Protein AF-A0A6B3HV12-F1 (afdb_monomer_lite)

Sequence (300 aa):
GLGLALEAGATGHEPGSPLGKPGPHSEGQARVMQGIIATLDKDAGGDTVPEALKAPLGRALNDYTADTHAILGGYAPNSPVGQDDISGSGDNSSITNSKESLLRVMRGVSDGVAGENEKGEPIRVFDTLYESQRGYAAEYLETGRQVPQSALTENVTSWDVKARHVGEALGGMNAIGTDMILDVRDAEVGTINDQARYAYHGVGSLANTIPVFGDVAQRTVDAATYEWSKDVITEKENVARADVSRETAGGIAGTNNLIDGWADTRDAKGSDAAENAKGEAKQSYITGREEAYSALRTRK

Foldseek 3Di:
DVLQVLLCQQQVDRQLFFAAAQFDAAQRNQQSLLVVLCVCCVVHNLLADDQVNLQSNLLSVLSNLVQLLCQQLQNAVPPQCFDPGWDDHGRRIHHTHHNLSSLNNQLNSFQHFNAADPVRQTDTSLLQSLVLLLLVLLVQLVPFDQDDPVCLQDARVSLQSSLLSSLSNLLSSLLSLLLVLVVVVVVDPDDDDSLSNQFNDDCPRPSRRHYDHDPLSVQLVVQLDATSSVLSVVLNVCVVVVVVVSNQVRSLSSSLSSLQSSCVVNVSRPGPNSVSSSVSSSVSSNVSNVVNCVSSVPDD

pLDDT: mean 86.16, std 15.11, range [34.38, 98.62]

Secondary structure (DSSP, 8-state):
-HHHHHHHHHHSSPTTPPP-SS--B-HHHHHHHHHHHHHHTGGGGGG---HHHHHHHHHHHHHTHHHHHHHHTT-STTTTT--SS-EEETTEEE----HHHHHHHHHHHHTSEEEE-TTSPEEEHHHHHHHHHHHHHHHHHHTSPP--GGGTTS--HHHHHHHHHHHHHHHHHHHHHHHHHHHHHHH-SS-S-HHHHTS---GGG-TTTS----HHHHHHHHHS---HHHHHHHHHHHHHHT-GGGSSHHHHHHHHHHHHHHHHTTT-TTSHHHHHHHHHHHHHHHHHHHHHHHHHTT--

Structure (mmCIF, N/CA/C/O backbone):
data_AF-A0A6B3HV12-F1
#
_entry.id   AF-A0A6B3HV12-F1
#
loop_
_atom_site.group_PDB
_atom_site.id
_atom_site.type_symbol
_atom_site.label_atom_id
_atom_site.label_alt_id
_atom_site.label_comp_id
_atom_site.label_asym_id
_atom_site.label_entity_id
_atom_site.label_seq_id
_atom_site.pdbx_PDB_ins_code
_atom_site.Cartn_x
_atom_site.Cartn_y
_atom_site.Cartn_z
_atom_site.occupancy
_atom_site.B_iso_or_equiv
_atom_site.auth_seq_id
_atom_site.auth_comp_id
_atom_site.auth_asym_id
_atom_site.auth_atom_id
_atom_site.pdbx_PDB_model_num
ATOM 1 N N . GLY A 1 1 ? -10.111 11.030 20.889 1.00 90.81 1 GLY A N 1
ATOM 2 C CA . GLY A 1 1 ? -10.669 9.697 21.212 1.00 90.81 1 GLY A CA 1
ATOM 3 C C . GLY A 1 1 ? -9.600 8.634 21.031 1.00 90.81 1 GLY A C 1
ATOM 4 O O . GLY A 1 1 ? -8.512 8.990 20.599 1.00 90.81 1 GLY A O 1
ATOM 5 N N . LEU A 1 2 ? -9.890 7.363 21.343 1.00 96.00 2 LEU A N 1
ATOM 6 C CA . LEU A 1 2 ? -8.900 6.273 21.276 1.00 96.00 2 LEU A CA 1
ATOM 7 C C . LEU A 1 2 ? -8.234 6.154 19.894 1.00 96.00 2 LEU A C 1
ATOM 9 O O . LEU A 1 2 ? -7.014 6.122 19.836 1.00 96.00 2 LEU A O 1
ATOM 13 N N . GLY A 1 3 ? -9.001 6.181 18.797 1.00 96.62 3 GLY A N 1
ATOM 14 C CA . GLY A 1 3 ? -8.443 6.077 17.439 1.00 96.62 3 GLY A CA 1
ATOM 15 C C . GLY A 1 3 ? -7.387 7.141 17.124 1.00 96.62 3 GLY A C 1
ATOM 16 O O . GLY A 1 3 ? -6.312 6.806 16.652 1.00 96.62 3 GLY A O 1
ATOM 17 N N . LEU A 1 4 ? -7.642 8.403 17.485 1.00 96.88 4 LEU A N 1
ATOM 18 C CA . LEU A 1 4 ? -6.675 9.496 17.302 1.00 96.88 4 LEU A CA 1
ATOM 19 C C . LEU A 1 4 ? -5.419 9.315 18.170 1.00 96.88 4 LEU A C 1
ATOM 21 O O . LEU A 1 4 ? -4.324 9.662 17.752 1.00 96.88 4 LEU A O 1
ATOM 25 N N . ALA A 1 5 ? -5.559 8.765 19.381 1.00 98.00 5 ALA A N 1
ATOM 26 C CA . ALA A 1 5 ? -4.404 8.473 20.230 1.00 98.00 5 ALA A CA 1
ATOM 27 C C . ALA A 1 5 ? -3.544 7.337 19.651 1.00 98.00 5 ALA A C 1
ATOM 29 O O . ALA A 1 5 ? -2.322 7.389 19.753 1.00 98.00 5 ALA A O 1
ATOM 30 N N . LEU A 1 6 ? -4.177 6.338 19.025 1.00 98.19 6 LEU A N 1
ATOM 31 C CA . LEU A 1 6 ? -3.483 5.261 18.318 1.00 98.19 6 LEU A CA 1
ATOM 32 C C . LEU A 1 6 ? -2.777 5.777 17.058 1.00 98.19 6 LEU A C 1
ATOM 34 O O . LEU A 1 6 ? -1.616 5.441 16.862 1.00 98.19 6 LEU A O 1
ATOM 38 N N . GLU A 1 7 ? -3.425 6.635 16.261 1.00 97.44 7 GLU A N 1
ATOM 39 C CA . GLU A 1 7 ? -2.801 7.310 15.110 1.00 97.44 7 GLU A CA 1
ATOM 40 C C . GLU A 1 7 ? -1.560 8.099 15.549 1.00 97.44 7 GLU A C 1
ATOM 42 O O . GLU A 1 7 ? -0.472 7.868 15.024 1.00 97.44 7 GLU A O 1
ATOM 47 N N . ALA A 1 8 ? -1.686 8.955 16.569 1.00 97.25 8 ALA A N 1
ATOM 48 C CA . ALA A 1 8 ? -0.558 9.722 17.099 1.00 97.25 8 ALA A CA 1
ATOM 49 C C . ALA A 1 8 ? 0.567 8.824 17.630 1.00 97.25 8 ALA A C 1
ATOM 51 O O . ALA A 1 8 ? 1.739 9.091 17.391 1.00 97.25 8 ALA A O 1
ATOM 52 N N . GLY A 1 9 ? 0.228 7.753 18.353 1.00 97.44 9 GLY A N 1
ATOM 53 C CA . GLY A 1 9 ? 1.218 6.828 18.902 1.00 97.44 9 GLY A CA 1
ATOM 54 C C . GLY A 1 9 ? 1.962 6.034 17.826 1.00 97.44 9 GLY A C 1
ATOM 55 O O . GLY A 1 9 ? 3.167 5.834 17.946 1.00 97.44 9 GLY A O 1
ATOM 56 N N . ALA A 1 10 ? 1.257 5.601 16.778 1.00 97.50 10 ALA A N 1
ATOM 57 C CA . ALA A 1 10 ? 1.821 4.807 15.690 1.00 97.50 10 ALA A CA 1
ATOM 58 C C . ALA A 1 10 ? 2.657 5.647 14.716 1.00 97.50 10 ALA A C 1
ATOM 60 O O . ALA A 1 10 ? 3.638 5.145 14.182 1.00 97.50 10 ALA A O 1
ATOM 61 N N . THR A 1 11 ? 2.286 6.909 14.489 1.00 95.69 11 THR A N 1
ATOM 62 C CA . THR A 1 11 ? 2.913 7.778 13.472 1.00 95.69 11 THR A CA 1
ATOM 63 C C . THR A 1 11 ? 3.830 8.845 14.065 1.00 95.69 11 THR A C 1
ATOM 65 O O . THR A 1 11 ? 4.700 9.369 13.387 1.00 95.69 11 THR A O 1
ATOM 68 N N . GLY A 1 12 ? 3.674 9.188 15.348 1.00 93.88 12 GLY A N 1
ATOM 69 C CA . GLY A 1 12 ? 4.322 10.341 15.990 1.00 93.88 12 GLY A CA 1
ATOM 70 C C . GLY A 1 12 ? 3.872 11.707 15.464 1.00 93.88 12 GLY A C 1
ATOM 71 O O . GLY A 1 12 ? 4.478 12.716 15.821 1.00 93.88 12 GLY A O 1
ATOM 72 N N . HIS A 1 13 ? 2.826 11.754 14.637 1.00 92.12 13 HIS A N 1
ATOM 73 C CA . HIS A 1 13 ? 2.271 12.980 14.075 1.00 92.12 13 HIS A CA 1
ATOM 74 C C . HIS A 1 13 ? 1.016 13.436 14.833 1.00 92.12 13 HIS A C 1
ATOM 76 O O . HIS A 1 13 ? 0.378 12.666 15.558 1.00 92.12 13 HIS A O 1
ATOM 82 N N . GLU A 1 14 ? 0.650 14.711 14.675 1.00 94.06 14 GLU A N 1
ATOM 83 C CA . GLU A 1 14 ? -0.652 15.190 15.140 1.00 94.06 14 GLU A CA 1
ATOM 84 C C . GLU A 1 14 ? -1.761 14.477 14.342 1.00 94.06 14 GLU A C 1
ATOM 86 O O . GLU A 1 14 ? -1.701 14.454 13.111 1.00 94.06 14 GLU A O 1
ATOM 91 N N . PRO A 1 15 ? -2.784 13.889 14.989 1.00 92.50 15 PRO A N 1
ATOM 92 C CA . PRO A 1 15 ? -3.834 13.172 14.271 1.00 92.50 15 PRO A CA 1
ATOM 93 C C . PRO A 1 15 ? -4.516 14.042 13.215 1.00 92.50 15 PRO A C 1
ATOM 95 O O . PRO A 1 15 ? -4.923 15.169 13.497 1.00 92.50 15 PRO A O 1
ATOM 98 N N . GLY A 1 16 ? -4.665 13.513 12.002 1.00 87.00 16 GLY A N 1
ATOM 99 C CA . GLY A 1 16 ? -5.232 14.257 10.877 1.00 87.00 16 GLY A CA 1
ATOM 100 C C . GLY A 1 16 ? -4.266 15.217 10.170 1.00 87.00 16 GLY A C 1
ATOM 101 O O . GLY A 1 16 ? -4.643 15.769 9.135 1.00 87.00 16 GLY A O 1
ATOM 102 N N . SER A 1 17 ? -3.034 15.409 10.660 1.00 89.56 17 SER A N 1
ATOM 103 C CA . SER A 1 17 ? -2.045 16.236 9.959 1.00 89.56 17 SER A CA 1
ATOM 104 C C . SER A 1 17 ? -1.629 15.597 8.629 1.00 89.56 17 SER A C 1
ATOM 106 O O . SER A 1 17 ? -1.640 14.364 8.541 1.00 89.56 17 SER A O 1
ATOM 108 N N . PRO A 1 18 ? -1.236 16.387 7.610 1.00 88.12 18 PRO A N 1
ATOM 109 C CA . PRO A 1 18 ? -0.763 15.854 6.335 1.00 88.12 18 PRO A CA 1
ATOM 110 C C . PRO A 1 18 ? 0.320 14.789 6.517 1.00 88.12 18 PRO A C 1
ATOM 112 O O . PRO A 1 18 ? 1.242 14.980 7.312 1.00 88.12 18 PRO A O 1
ATOM 115 N N . LEU A 1 19 ? 0.204 13.680 5.787 1.00 88.50 19 LEU A N 1
ATOM 116 C CA . LEU A 1 19 ? 1.211 12.622 5.832 1.00 88.50 19 LEU A CA 1
ATOM 117 C C . LEU A 1 19 ? 2.507 13.076 5.153 1.00 88.50 19 LEU A C 1
ATOM 119 O O . LEU A 1 19 ? 2.491 13.789 4.149 1.00 88.50 19 LEU A O 1
ATOM 123 N N . GLY A 1 20 ? 3.634 12.662 5.730 1.00 86.75 20 GLY A N 1
ATOM 124 C CA . GLY A 1 20 ? 4.965 12.914 5.190 1.00 86.75 20 GLY A CA 1
ATOM 125 C C . GLY A 1 20 ? 5.364 11.887 4.131 1.00 86.75 20 GLY A C 1
ATOM 126 O O . GLY A 1 20 ? 4.528 11.324 3.427 1.00 86.75 20 GLY A O 1
ATOM 127 N N . LYS A 1 21 ? 6.670 11.635 4.020 1.00 88.00 21 LYS A N 1
ATOM 128 C CA . LYS A 1 21 ? 7.169 10.498 3.238 1.00 88.00 21 LYS A CA 1
ATOM 129 C C . LYS A 1 21 ? 6.832 9.184 3.958 1.00 88.00 21 LYS A C 1
ATOM 131 O O . LYS A 1 21 ? 6.861 9.177 5.187 1.00 88.00 21 LYS A O 1
ATOM 136 N N . PRO A 1 22 ? 6.565 8.086 3.231 1.00 85.06 22 PRO A N 1
ATOM 137 C CA . PRO A 1 22 ? 6.357 6.777 3.843 1.00 85.06 22 PRO A CA 1
ATOM 138 C C . PRO A 1 22 ? 7.606 6.311 4.600 1.00 85.06 22 PRO A C 1
ATOM 140 O O . PRO A 1 22 ? 8.624 6.026 3.967 1.00 85.06 22 PRO A O 1
ATOM 143 N N . GLY A 1 23 ? 7.503 6.200 5.926 1.00 79.44 23 GLY A N 1
ATOM 144 C CA . GLY A 1 23 ? 8.555 5.689 6.806 1.00 79.44 23 GLY A CA 1
ATOM 145 C C . GLY A 1 23 ? 9.972 6.273 6.588 1.00 79.44 23 GLY A C 1
ATOM 146 O O . GLY A 1 23 ? 10.161 7.299 5.924 1.00 79.44 23 GLY A O 1
ATOM 147 N N . PRO A 1 24 ? 10.999 5.603 7.140 1.00 87.69 24 PRO A N 1
ATOM 148 C CA . PRO A 1 24 ? 10.872 4.599 8.196 1.00 87.69 24 PRO A CA 1
ATOM 149 C C . PRO A 1 24 ? 10.418 5.226 9.527 1.00 87.69 24 PRO A C 1
ATOM 151 O O . PRO A 1 24 ? 10.371 6.450 9.669 1.00 87.69 24 PRO A O 1
ATOM 154 N N . HIS A 1 25 ? 10.075 4.380 10.498 1.00 95.69 25 HIS A N 1
ATOM 155 C CA . HIS A 1 25 ? 9.532 4.796 11.792 1.00 95.69 25 HIS A CA 1
ATOM 156 C C . HIS A 1 25 ? 10.514 4.532 12.933 1.00 95.69 25 HIS A C 1
ATOM 158 O O . HIS A 1 25 ? 11.434 3.723 12.823 1.00 95.69 25 HIS A O 1
ATOM 164 N N . SER A 1 26 ? 10.303 5.191 14.070 1.00 97.44 26 SER A N 1
ATOM 165 C CA . SER A 1 26 ? 10.979 4.844 15.320 1.00 97.44 26 SER A CA 1
ATOM 166 C C . SER A 1 26 ? 10.524 3.486 15.852 1.00 97.44 26 SER A C 1
ATOM 168 O O . SER A 1 26 ? 9.398 3.046 15.613 1.00 97.44 26 SER A O 1
ATOM 170 N N . GLU A 1 27 ? 11.356 2.842 16.669 1.00 97.81 27 GLU A N 1
ATOM 171 C CA . GLU A 1 27 ? 10.975 1.585 17.321 1.00 97.81 27 GLU A CA 1
ATOM 172 C C . GLU A 1 27 ? 9.674 1.693 18.135 1.00 97.81 27 GLU A C 1
ATOM 174 O O . GLU A 1 27 ? 8.891 0.747 18.200 1.00 97.81 27 GLU A O 1
ATOM 179 N N . GLY A 1 28 ? 9.447 2.834 18.796 1.00 97.94 28 GLY A N 1
ATOM 180 C CA . GLY A 1 28 ? 8.239 3.062 19.590 1.00 97.94 28 GLY A CA 1
ATOM 181 C C . GLY A 1 28 ? 6.987 3.102 18.718 1.00 97.94 28 GLY A C 1
ATOM 182 O O . GLY A 1 28 ? 6.016 2.407 19.009 1.00 97.94 28 GLY A O 1
ATOM 183 N N . GLN A 1 29 ? 7.049 3.860 17.624 1.00 98.31 29 GLN A N 1
ATOM 184 C CA . GLN A 1 29 ? 5.999 3.942 16.607 1.00 98.31 29 GLN A CA 1
ATOM 185 C C . GLN A 1 29 ? 5.700 2.559 16.007 1.00 98.31 29 GLN A C 1
ATOM 187 O O . GLN A 1 29 ? 4.552 2.110 16.049 1.00 98.31 29 GLN A O 1
ATOM 192 N N . ALA A 1 30 ? 6.736 1.844 15.552 1.00 98.31 30 ALA A N 1
ATOM 193 C CA . ALA A 1 30 ? 6.588 0.530 14.932 1.00 98.31 30 ALA A CA 1
ATOM 194 C C . ALA A 1 30 ? 5.982 -0.498 15.903 1.00 98.31 30 ALA A C 1
ATOM 196 O O . ALA A 1 30 ? 5.074 -1.237 15.528 1.00 98.31 30 ALA A O 1
ATOM 197 N N . ARG A 1 31 ? 6.403 -0.516 17.179 1.00 98.38 31 ARG A N 1
ATOM 198 C CA . ARG A 1 31 ? 5.820 -1.419 18.194 1.00 98.38 31 ARG A CA 1
ATOM 199 C C . ARG A 1 31 ? 4.352 -1.107 18.464 1.00 98.38 31 ARG A C 1
ATOM 201 O O . ARG A 1 31 ? 3.560 -2.033 18.641 1.00 98.38 31 ARG A O 1
ATOM 208 N N . VAL A 1 32 ? 3.977 0.174 18.489 1.00 98.50 32 VAL A N 1
ATOM 209 C CA . VAL A 1 32 ? 2.571 0.577 18.630 1.00 98.50 32 VAL A CA 1
ATOM 210 C C . VAL A 1 32 ? 1.763 0.069 17.440 1.00 98.50 32 VAL A C 1
ATOM 212 O O . VAL A 1 32 ? 0.740 -0.582 17.649 1.00 98.50 32 VAL A O 1
ATOM 215 N N . MET A 1 33 ? 2.231 0.292 16.210 1.00 98.62 33 MET A N 1
ATOM 216 C CA . MET A 1 33 ? 1.519 -0.150 15.011 1.00 98.62 33 MET A CA 1
ATOM 217 C C . MET A 1 33 ? 1.407 -1.680 14.926 1.00 98.62 33 MET A C 1
ATOM 219 O O . MET A 1 33 ? 0.315 -2.213 14.714 1.00 98.62 33 MET A O 1
ATOM 223 N N . GLN A 1 34 ? 2.502 -2.394 15.198 1.00 98.44 34 GLN A N 1
ATOM 224 C CA . GLN A 1 34 ? 2.531 -3.856 15.244 1.00 98.44 34 GLN A CA 1
ATOM 225 C C . GLN A 1 34 ? 1.540 -4.414 16.269 1.00 98.44 34 GLN A C 1
ATOM 227 O O . GLN A 1 34 ? 0.787 -5.346 15.970 1.00 98.44 34 GLN A O 1
ATOM 232 N N . GLY A 1 35 ? 1.505 -3.811 17.462 1.00 98.56 35 GLY A N 1
ATOM 233 C CA . GLY A 1 35 ? 0.582 -4.174 18.533 1.00 98.56 35 GLY A CA 1
ATOM 234 C C . GLY A 1 35 ? -0.881 -3.877 18.202 1.00 98.56 35 GLY A C 1
ATOM 235 O O . GLY A 1 35 ? -1.748 -4.676 18.557 1.00 98.56 35 GLY A O 1
ATOM 236 N N . ILE A 1 36 ? -1.171 -2.777 17.496 1.00 98.56 36 ILE A N 1
ATOM 237 C CA . ILE A 1 36 ? -2.525 -2.459 17.016 1.00 98.56 36 ILE A CA 1
ATOM 238 C C . ILE A 1 36 ? -3.022 -3.561 16.079 1.00 98.56 36 ILE A C 1
ATOM 240 O O . ILE A 1 36 ? -4.094 -4.114 16.328 1.00 98.56 36 ILE A O 1
ATOM 244 N N . ILE A 1 37 ? -2.242 -3.913 15.050 1.00 98.56 37 ILE A N 1
ATOM 245 C CA . ILE A 1 37 ? -2.617 -4.952 14.078 1.00 98.56 37 ILE A CA 1
ATOM 246 C C . ILE A 1 37 ? -2.824 -6.292 14.793 1.00 98.56 37 ILE A C 1
ATOM 248 O O .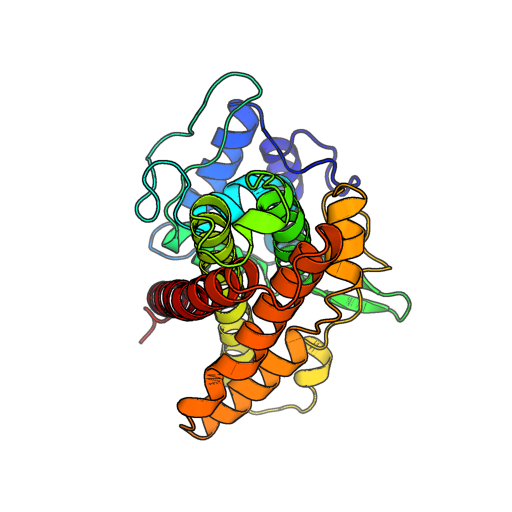 ILE A 1 37 ? -3.881 -6.902 14.653 1.00 98.56 37 ILE A O 1
ATOM 252 N N . ALA A 1 38 ? -1.870 -6.709 15.632 1.00 98.06 38 ALA A N 1
ATOM 253 C CA . ALA A 1 38 ? -1.955 -7.974 16.364 1.00 98.06 38 ALA A CA 1
ATOM 254 C C . ALA A 1 38 ? -3.156 -8.033 17.328 1.00 98.06 38 ALA A C 1
ATOM 256 O O . ALA A 1 38 ? -3.745 -9.093 17.530 1.00 98.06 38 ALA A O 1
ATOM 257 N N . THR A 1 39 ? -3.532 -6.900 17.927 1.00 98.00 39 THR A N 1
ATOM 258 C CA . THR A 1 39 ? -4.683 -6.826 18.837 1.00 98.00 39 THR A CA 1
ATOM 259 C C . THR A 1 39 ? -6.003 -6.892 18.079 1.00 98.00 39 THR A C 1
ATOM 261 O O . THR A 1 39 ? -6.913 -7.595 18.515 1.00 98.00 39 THR A O 1
ATOM 264 N N . LEU A 1 40 ? -6.123 -6.162 16.966 1.00 97.69 40 LEU A N 1
ATOM 265 C CA . LEU A 1 40 ? -7.334 -6.158 16.142 1.00 97.69 40 LEU A CA 1
ATOM 266 C C . LEU A 1 40 ? -7.562 -7.507 15.469 1.00 97.69 40 LEU A C 1
ATOM 268 O O . LEU A 1 40 ? -8.695 -7.965 15.398 1.00 97.69 40 LEU A O 1
ATOM 272 N N . ASP A 1 41 ? -6.488 -8.154 15.021 1.00 96.81 41 ASP A N 1
ATOM 273 C CA . ASP A 1 41 ? -6.558 -9.455 14.365 1.00 96.81 41 ASP A CA 1
ATOM 274 C C . ASP A 1 41 ? -6.542 -10.647 15.326 1.00 96.81 41 ASP A C 1
ATOM 276 O O . ASP A 1 41 ? -6.443 -11.804 14.909 1.00 96.81 41 ASP A O 1
ATOM 280 N N . LYS A 1 42 ? -6.659 -10.396 16.632 1.00 94.75 42 LYS A N 1
ATOM 281 C CA . LYS A 1 42 ? -6.814 -11.474 17.599 1.00 94.75 42 LYS A CA 1
ATOM 282 C C . LYS A 1 42 ? -8.011 -12.347 17.207 1.00 94.75 42 LYS A C 1
ATOM 284 O O . LYS A 1 42 ? -9.082 -11.837 16.889 1.00 94.75 42 LYS A O 1
ATOM 289 N N . ASP A 1 43 ? -7.806 -13.663 17.235 1.00 91.81 43 ASP A N 1
ATOM 290 C CA . ASP A 1 43 ? -8.804 -14.660 16.832 1.00 91.81 43 ASP A CA 1
ATOM 291 C C . ASP A 1 43 ? -9.311 -14.456 15.383 1.00 91.81 43 ASP A C 1
ATOM 293 O O . ASP A 1 43 ? -10.455 -14.777 15.071 1.00 91.81 43 ASP A O 1
ATOM 297 N N . ALA A 1 44 ? -8.449 -13.920 14.502 1.00 89.00 44 ALA A N 1
ATOM 298 C CA . ALA A 1 44 ? -8.744 -13.556 13.111 1.00 89.00 44 ALA A CA 1
ATOM 299 C C . ALA A 1 44 ? -9.846 -12.485 12.951 1.00 89.00 44 ALA A C 1
ATOM 301 O O . ALA A 1 44 ? -10.524 -12.432 11.926 1.00 89.00 44 ALA A O 1
ATOM 302 N N . GLY A 1 45 ? -10.029 -11.622 13.957 1.00 90.69 45 GLY A N 1
ATOM 303 C CA . GLY A 1 45 ? -11.061 -10.578 13.981 1.00 90.69 45 GLY A CA 1
ATOM 304 C C . GLY A 1 45 ? -10.719 -9.276 13.249 1.00 90.69 45 GLY A C 1
ATOM 305 O O . GLY A 1 45 ? -11.476 -8.309 13.359 1.00 90.69 45 GLY A O 1
ATOM 306 N N . GLY A 1 46 ? -9.595 -9.214 12.522 1.00 92.31 46 GLY A N 1
ATOM 307 C CA . GLY A 1 46 ? -9.076 -7.970 11.942 1.00 92.31 46 GLY A CA 1
ATOM 308 C C . GLY A 1 46 ? -10.010 -7.328 10.914 1.00 92.31 46 GLY A C 1
ATOM 309 O O . GLY A 1 46 ? -9.952 -6.122 10.705 1.00 92.31 46 GLY A O 1
ATOM 310 N N . ASP A 1 47 ? -10.920 -8.105 10.328 1.00 90.88 47 ASP A N 1
ATOM 311 C CA . ASP A 1 47 ? -11.946 -7.647 9.386 1.00 90.88 47 ASP A CA 1
ATOM 312 C C . ASP A 1 47 ? -13.093 -6.859 10.056 1.00 90.88 47 ASP A C 1
ATOM 314 O O . ASP A 1 47 ? -13.875 -6.191 9.380 1.00 90.88 47 ASP A O 1
ATOM 318 N N . THR A 1 48 ? -13.191 -6.886 11.389 1.00 90.50 48 THR A N 1
ATOM 319 C CA . THR A 1 48 ? -14.314 -6.329 12.155 1.00 90.50 48 THR A CA 1
ATOM 320 C C . THR A 1 48 ? -13.854 -5.157 13.033 1.00 90.50 48 THR A C 1
ATOM 322 O O . THR A 1 48 ? -14.025 -5.136 14.254 1.00 90.50 48 THR A O 1
ATOM 325 N N . VAL A 1 49 ? -13.250 -4.139 12.411 1.00 94.75 49 VAL A N 1
ATOM 326 C CA . VAL A 1 49 ? -12.748 -2.952 13.127 1.00 94.75 49 VAL A CA 1
ATOM 327 C C . VAL A 1 49 ? -13.903 -2.019 13.538 1.00 94.75 49 VAL A C 1
ATOM 329 O O . VAL A 1 49 ? -14.727 -1.652 12.695 1.00 94.75 49 VAL A O 1
ATOM 332 N N . PRO A 1 50 ? -13.967 -1.560 14.807 1.00 95.38 50 PRO A N 1
ATOM 333 C CA . PRO A 1 50 ? -14.962 -0.583 15.255 1.00 95.38 50 PRO A CA 1
ATOM 334 C C . PRO A 1 50 ? -14.946 0.719 14.443 1.00 95.38 50 PRO A C 1
ATOM 336 O O . PRO A 1 50 ? -13.882 1.278 14.182 1.00 95.38 50 PRO A O 1
ATOM 339 N N . GLU A 1 51 ? -16.126 1.265 14.131 1.00 93.75 51 GLU A N 1
ATOM 340 C CA . GLU A 1 51 ? -16.282 2.426 13.234 1.00 93.75 51 GLU A CA 1
ATOM 341 C C . GLU A 1 51 ? -15.422 3.636 13.640 1.00 93.75 51 GLU A C 1
ATOM 343 O O . GLU A 1 51 ? -14.736 4.229 12.813 1.00 93.75 51 GLU A O 1
ATOM 348 N N . ALA A 1 52 ? -15.365 3.946 14.940 1.00 95.38 52 ALA A N 1
ATOM 349 C CA . ALA A 1 52 ? -14.583 5.065 15.473 1.00 95.38 52 ALA A CA 1
ATOM 350 C C . ALA A 1 52 ? -13.053 4.904 15.330 1.00 95.38 52 ALA A C 1
ATOM 352 O O . ALA A 1 52 ? -12.313 5.853 15.601 1.00 95.38 52 ALA A O 1
ATOM 353 N N . LEU A 1 53 ? -12.571 3.713 14.959 1.00 97.81 53 LEU A N 1
ATOM 354 C CA . LEU A 1 53 ? -11.155 3.424 14.732 1.00 97.81 53 LEU A CA 1
ATOM 355 C C . LEU A 1 53 ? -10.789 3.398 13.246 1.00 97.81 53 LEU A C 1
ATOM 357 O O . LEU A 1 53 ? -9.624 3.613 12.927 1.00 97.81 53 LEU A O 1
ATOM 361 N N . LYS A 1 54 ? -11.748 3.182 12.339 1.00 96.88 54 LYS A N 1
ATOM 362 C CA . LYS A 1 54 ? -11.459 2.938 10.919 1.00 96.88 54 LYS A CA 1
ATOM 363 C C . LYS A 1 54 ? -10.687 4.076 10.259 1.00 96.88 54 LYS A C 1
ATOM 365 O O . LYS A 1 54 ? -9.635 3.833 9.682 1.00 96.88 54 LYS A O 1
ATOM 370 N N . ALA A 1 55 ? -11.166 5.316 10.376 1.00 95.06 55 ALA A N 1
ATOM 371 C CA . ALA A 1 55 ? -10.508 6.452 9.732 1.00 95.06 55 ALA A CA 1
ATOM 372 C C . ALA A 1 55 ? -9.115 6.763 10.327 1.00 95.06 55 ALA A C 1
ATOM 374 O O . ALA A 1 55 ? -8.161 6.803 9.550 1.00 95.06 55 ALA A O 1
ATOM 375 N N . PRO A 1 56 ? -8.929 6.896 11.660 1.00 96.88 56 PRO A N 1
ATOM 376 C CA . PRO A 1 56 ? -7.597 7.123 12.234 1.00 96.88 56 PRO A CA 1
ATOM 377 C C . PRO A 1 56 ? -6.597 5.996 11.939 1.00 96.88 56 PRO A C 1
ATOM 379 O O . PRO A 1 56 ? -5.440 6.256 11.620 1.00 96.88 56 PRO A O 1
ATOM 382 N N . LEU A 1 57 ? -7.036 4.734 11.994 1.00 98.19 57 LEU A N 1
ATOM 383 C CA . LEU A 1 57 ? -6.162 3.602 11.675 1.00 98.19 57 LEU A CA 1
ATOM 384 C C . LEU A 1 57 ? -5.882 3.483 10.176 1.00 98.19 57 LEU A C 1
ATOM 386 O O . LEU A 1 57 ? -4.781 3.097 9.803 1.00 98.19 57 LEU A O 1
ATOM 390 N N . GLY A 1 58 ? -6.828 3.865 9.317 1.00 97.12 58 GLY A N 1
ATOM 391 C CA . GLY A 1 58 ? -6.602 4.005 7.880 1.00 97.12 58 GLY A CA 1
ATOM 392 C C . GLY A 1 58 ? -5.498 5.013 7.564 1.00 97.12 58 GLY A C 1
ATOM 393 O O . GLY A 1 58 ? -4.607 4.723 6.770 1.00 97.12 58 GLY A O 1
ATOM 394 N N . ARG A 1 59 ? -5.498 6.164 8.251 1.00 95.38 59 ARG A N 1
ATOM 395 C CA . ARG A 1 59 ? -4.416 7.155 8.144 1.00 95.38 59 ARG A CA 1
ATOM 396 C C . ARG A 1 59 ? -3.075 6.600 8.615 1.00 95.38 59 ARG A C 1
ATOM 398 O O . ARG A 1 59 ? -2.079 6.775 7.921 1.00 95.38 59 ARG A O 1
ATOM 405 N N . ALA A 1 60 ? -3.052 5.903 9.752 1.00 97.44 60 ALA A N 1
ATOM 406 C CA . ALA A 1 60 ? -1.837 5.253 10.238 1.00 97.44 60 ALA A CA 1
ATOM 407 C C . ALA A 1 60 ? -1.314 4.203 9.240 1.00 97.44 60 ALA A C 1
ATOM 409 O O . ALA A 1 60 ? -0.126 4.172 8.949 1.00 97.44 60 ALA A O 1
ATOM 410 N N . LEU A 1 61 ? -2.187 3.388 8.642 1.00 98.19 61 LEU A N 1
ATOM 411 C CA . LEU A 1 61 ? -1.798 2.421 7.609 1.00 98.19 61 LEU A CA 1
ATOM 412 C C . LEU A 1 61 ? -1.217 3.094 6.353 1.00 98.19 61 LEU A C 1
ATOM 414 O O . LEU A 1 61 ? -0.246 2.581 5.801 1.00 98.19 61 LEU A O 1
ATOM 418 N N . ASN A 1 62 ? -1.744 4.252 5.935 1.00 96.50 62 ASN A N 1
ATOM 419 C CA . ASN A 1 62 ? -1.145 5.043 4.852 1.00 96.50 62 ASN A CA 1
ATOM 420 C C . ASN A 1 62 ? 0.254 5.561 5.221 1.00 96.50 62 ASN A C 1
ATOM 422 O O . ASN A 1 62 ? 1.159 5.532 4.392 1.00 96.50 62 ASN A O 1
ATOM 426 N N . ASP A 1 63 ? 0.477 5.994 6.460 1.00 96.69 63 ASP A N 1
ATOM 427 C CA . ASP A 1 63 ? 1.807 6.414 6.928 1.00 96.69 63 ASP A CA 1
ATOM 428 C C . ASP A 1 63 ? 2.821 5.244 6.890 1.00 96.69 63 ASP A C 1
ATOM 430 O O . ASP A 1 63 ? 3.985 5.418 6.528 1.00 96.69 63 ASP A O 1
ATOM 434 N N . TYR A 1 64 ? 2.336 4.018 7.124 1.00 97.75 64 TYR A N 1
ATOM 435 C CA . TYR A 1 64 ? 3.069 2.749 7.008 1.00 97.75 64 TYR A CA 1
ATOM 436 C C . TYR A 1 64 ? 3.031 2.128 5.599 1.00 97.75 64 TYR A C 1
ATOM 438 O O . TYR A 1 64 ? 3.246 0.923 5.438 1.00 97.75 64 TYR A O 1
ATOM 446 N N . THR A 1 65 ? 2.780 2.909 4.542 1.00 97.69 65 THR A N 1
ATOM 447 C CA . THR A 1 65 ? 2.668 2.362 3.174 1.00 97.69 65 THR A CA 1
ATOM 448 C C . THR A 1 65 ? 3.910 1.571 2.749 1.00 97.69 65 THR A C 1
ATOM 450 O O . THR A 1 65 ? 3.770 0.527 2.118 1.00 97.69 65 THR A O 1
ATOM 453 N N . ALA A 1 66 ? 5.115 2.009 3.133 1.00 97.50 66 ALA A N 1
ATOM 454 C CA . ALA A 1 66 ? 6.350 1.290 2.814 1.00 97.50 66 ALA A CA 1
ATOM 455 C C . ALA A 1 66 ? 6.387 -0.125 3.417 1.00 97.50 66 ALA A C 1
ATOM 457 O O . ALA A 1 66 ? 6.661 -1.102 2.717 1.00 97.50 66 ALA A O 1
ATOM 458 N N . ASP A 1 67 ? 6.061 -0.238 4.704 1.00 98.19 67 ASP A N 1
ATOM 459 C CA . ASP A 1 67 ? 6.048 -1.508 5.428 1.00 98.19 67 ASP A CA 1
ATOM 460 C C . ASP A 1 67 ? 4.923 -2.420 4.940 1.00 98.19 67 ASP A C 1
ATOM 462 O O . ASP A 1 67 ? 5.131 -3.607 4.691 1.00 98.19 67 ASP A O 1
ATOM 466 N N . THR A 1 68 ? 3.725 -1.862 4.756 1.00 98.31 68 THR A N 1
ATOM 467 C CA . THR A 1 68 ? 2.578 -2.624 4.254 1.00 98.31 68 THR A CA 1
ATOM 468 C C . THR A 1 68 ? 2.827 -3.117 2.832 1.00 98.31 68 THR A C 1
ATOM 470 O O . THR A 1 68 ? 2.550 -4.279 2.551 1.00 98.31 68 THR A O 1
ATOM 473 N N . HIS A 1 69 ? 3.455 -2.320 1.960 1.00 98.56 69 HIS A N 1
ATOM 474 C CA . HIS A 1 69 ? 3.874 -2.780 0.634 1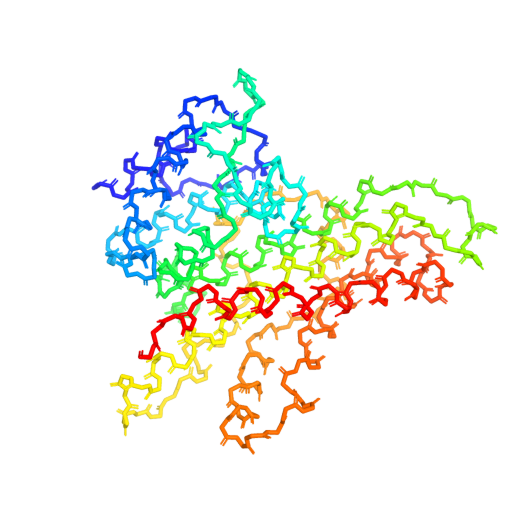.00 98.56 69 HIS A CA 1
ATOM 475 C C . HIS A 1 69 ? 4.893 -3.922 0.723 1.00 98.56 69 HIS A C 1
ATOM 477 O O . HIS A 1 69 ? 4.796 -4.894 -0.023 1.00 98.56 69 HIS A O 1
ATOM 483 N N . ALA A 1 70 ? 5.841 -3.851 1.664 1.00 98.31 70 ALA A N 1
ATOM 484 C CA . ALA A 1 70 ? 6.817 -4.914 1.883 1.00 98.31 70 ALA A CA 1
ATOM 485 C C . ALA A 1 70 ? 6.187 -6.218 2.374 1.00 98.31 70 ALA A C 1
ATOM 487 O O . ALA A 1 70 ? 6.537 -7.301 1.893 1.00 98.31 70 ALA A O 1
ATOM 488 N N . ILE A 1 71 ? 5.242 -6.127 3.309 1.00 98.62 71 ILE A N 1
ATOM 489 C CA . ILE A 1 71 ? 4.518 -7.286 3.828 1.00 98.62 71 ILE A CA 1
ATOM 490 C C . ILE A 1 71 ? 3.662 -7.897 2.718 1.00 98.62 71 ILE A C 1
ATOM 492 O O . ILE A 1 71 ? 3.815 -9.087 2.442 1.00 98.62 71 ILE A O 1
ATOM 496 N N . LEU A 1 72 ? 2.828 -7.094 2.046 1.00 98.56 72 LEU A N 1
ATOM 497 C CA . LEU A 1 72 ? 1.935 -7.542 0.972 1.00 98.56 72 LEU A CA 1
ATOM 498 C C . LEU A 1 72 ? 2.705 -8.083 -0.241 1.00 98.56 72 LEU A C 1
ATOM 500 O O . LEU A 1 72 ? 2.318 -9.107 -0.798 1.00 98.56 72 LEU A O 1
ATOM 504 N N . GLY A 1 73 ? 3.822 -7.449 -0.600 1.00 98.06 73 GLY A N 1
ATOM 505 C CA . GLY A 1 73 ? 4.714 -7.856 -1.687 1.00 98.06 73 GLY A CA 1
ATOM 506 C C . GLY A 1 73 ? 5.632 -9.039 -1.361 1.00 98.06 73 GLY A C 1
ATOM 507 O O . GLY A 1 73 ? 6.464 -9.411 -2.190 1.00 98.06 73 GLY A O 1
ATOM 508 N N . GLY A 1 74 ? 5.539 -9.597 -0.148 1.00 97.25 74 GLY A N 1
ATOM 509 C CA . GLY A 1 74 ? 6.263 -10.811 0.232 1.00 97.25 74 GLY A CA 1
ATOM 510 C C . GLY A 1 74 ? 7.764 -10.619 0.474 1.00 97.25 74 GLY A C 1
ATOM 511 O O . GLY A 1 74 ? 8.509 -11.595 0.437 1.00 97.25 74 GLY A O 1
ATOM 512 N N . TYR A 1 75 ? 8.235 -9.386 0.691 1.00 96.75 75 TYR A N 1
ATOM 513 C CA . TYR A 1 75 ? 9.666 -9.087 0.857 1.00 96.75 75 TYR A CA 1
ATOM 514 C C . TYR A 1 75 ? 10.026 -8.416 2.189 1.00 96.75 75 TYR A C 1
ATOM 516 O O . TYR A 1 75 ? 11.203 -8.143 2.439 1.00 96.75 75 TYR A O 1
ATOM 524 N N . ALA A 1 76 ? 9.047 -8.177 3.066 1.00 96.88 76 ALA A N 1
ATOM 525 C CA . ALA A 1 76 ? 9.314 -7.863 4.466 1.00 96.88 76 ALA A CA 1
ATOM 526 C C . ALA A 1 76 ? 9.981 -9.057 5.182 1.00 96.88 76 ALA A C 1
ATOM 528 O O . ALA A 1 76 ? 9.774 -10.211 4.785 1.00 96.88 76 ALA A O 1
ATOM 529 N N . PRO A 1 77 ? 10.753 -8.817 6.258 1.00 93.94 77 PRO A N 1
ATOM 530 C CA . PRO A 1 77 ? 11.359 -9.882 7.052 1.00 93.94 77 PRO A CA 1
ATOM 531 C C . PRO A 1 77 ? 10.343 -10.957 7.466 1.00 93.94 77 PRO A C 1
ATOM 533 O O . PRO A 1 77 ? 9.329 -10.661 8.089 1.00 93.94 77 PRO A O 1
ATOM 536 N N . ASN A 1 78 ? 10.632 -12.215 7.121 1.00 94.00 78 ASN A N 1
ATOM 537 C CA . ASN A 1 78 ? 9.785 -13.391 7.364 1.00 94.00 78 ASN A CA 1
ATOM 538 C C . ASN A 1 78 ? 8.351 -13.324 6.793 1.00 94.00 78 ASN A C 1
ATOM 540 O O . ASN A 1 78 ? 7.517 -14.144 7.178 1.00 94.00 78 ASN A O 1
ATOM 544 N N . SER A 1 79 ? 8.041 -12.416 5.860 1.00 93.62 79 SER A N 1
ATOM 545 C CA . SER A 1 79 ? 6.774 -12.476 5.113 1.00 93.62 79 SER A CA 1
ATOM 546 C C . SER A 1 79 ? 6.676 -13.810 4.342 1.00 93.62 79 SER A C 1
ATOM 548 O O . SER A 1 79 ? 7.695 -14.274 3.820 1.00 93.62 79 SER A O 1
ATOM 550 N N . PRO A 1 80 ? 5.504 -14.477 4.288 1.00 95.19 80 PRO A N 1
ATOM 551 C CA . PRO A 1 80 ? 4.187 -14.016 4.751 1.00 95.19 80 PRO A CA 1
ATOM 552 C C . PRO A 1 80 ? 3.881 -14.281 6.234 1.00 95.19 80 PRO A C 1
ATOM 554 O O . PRO A 1 80 ? 2.873 -13.787 6.734 1.00 95.19 80 PRO A O 1
ATOM 557 N N . VAL A 1 81 ? 4.720 -15.041 6.944 1.00 96.69 81 VAL A N 1
ATOM 558 C CA . VAL A 1 81 ? 4.467 -15.474 8.334 1.00 96.69 81 VAL A CA 1
ATOM 559 C C . VAL A 1 81 ? 4.607 -14.324 9.331 1.00 96.69 81 VAL A C 1
ATOM 561 O O . VAL A 1 81 ? 3.848 -14.251 10.292 1.00 96.69 81 VAL A O 1
ATOM 564 N N . GLY A 1 82 ? 5.542 -13.411 9.084 1.00 95.88 82 GLY A N 1
ATOM 565 C CA . GLY A 1 82 ? 5.854 -12.301 9.975 1.00 95.88 82 GLY A CA 1
ATOM 566 C C . GLY A 1 82 ? 6.749 -12.684 11.158 1.00 95.88 82 GLY A C 1
ATOM 567 O O . GLY A 1 82 ? 7.366 -13.755 11.182 1.00 95.88 82 GLY A O 1
ATOM 568 N N . GLN A 1 83 ? 6.860 -11.776 12.126 1.00 95.81 83 GLN A N 1
ATOM 569 C CA . GLN A 1 83 ? 7.623 -11.947 13.366 1.00 95.81 83 GLN A CA 1
ATOM 570 C C . GLN A 1 83 ? 6.820 -11.447 14.572 1.00 95.81 83 GLN A C 1
ATOM 572 O O . GLN A 1 83 ? 5.908 -10.634 14.432 1.00 95.81 83 GLN A O 1
ATOM 577 N N . ASP A 1 84 ? 7.192 -11.910 15.766 1.00 93.44 84 ASP A N 1
ATOM 578 C CA . ASP A 1 84 ? 6.565 -11.456 17.014 1.00 93.44 84 ASP A CA 1
ATOM 579 C C . ASP A 1 84 ? 6.943 -10.005 17.363 1.00 93.44 84 ASP A C 1
ATOM 581 O O . ASP A 1 84 ? 6.143 -9.283 17.958 1.00 93.44 84 ASP A O 1
ATOM 585 N N . ASP A 1 85 ? 8.144 -9.564 16.973 1.00 95.38 85 ASP A N 1
ATOM 586 C CA . ASP A 1 85 ? 8.683 -8.224 17.243 1.00 95.38 85 ASP A CA 1
ATOM 587 C C . ASP A 1 85 ? 8.972 -7.466 15.939 1.00 95.38 85 ASP A C 1
ATOM 589 O O . ASP A 1 85 ? 9.014 -8.052 14.855 1.00 95.38 85 ASP A O 1
ATOM 593 N N . ILE A 1 86 ? 9.155 -6.155 16.048 1.00 97.06 86 ILE A N 1
ATOM 594 C CA . ILE A 1 86 ? 9.491 -5.271 14.931 1.00 97.06 86 ILE A CA 1
ATOM 595 C C . ILE A 1 86 ? 10.859 -5.615 14.325 1.00 97.06 86 ILE A C 1
ATOM 597 O O . ILE A 1 86 ? 11.714 -6.232 14.962 1.00 97.06 86 ILE A O 1
ATOM 601 N N . SER A 1 87 ? 11.105 -5.145 13.103 1.00 96.62 87 SER A N 1
ATOM 602 C CA . SER A 1 87 ? 12.430 -5.188 12.478 1.00 96.62 87 SER A CA 1
ATOM 603 C C . SER A 1 87 ? 13.119 -3.827 12.573 1.00 96.62 87 SER A C 1
ATOM 605 O O . SER A 1 87 ? 12.463 -2.787 12.611 1.00 96.62 87 SER A O 1
ATOM 607 N N . GLY A 1 88 ? 14.452 -3.822 12.550 1.00 94.88 88 GLY A N 1
ATOM 608 C CA . GLY A 1 88 ? 15.260 -2.600 12.567 1.00 94.88 88 GLY A CA 1
ATOM 609 C C . GLY A 1 88 ? 15.487 -2.031 13.969 1.00 94.88 88 GLY A C 1
ATOM 610 O O . GLY A 1 88 ? 15.264 -2.705 14.972 1.00 94.88 88 GLY A O 1
ATOM 611 N N . SER A 1 89 ? 15.987 -0.799 14.038 1.00 95.25 89 SER A N 1
ATOM 612 C CA . SER A 1 89 ? 16.337 -0.131 15.302 1.00 95.25 89 SER A CA 1
ATOM 613 C C . SER A 1 89 ? 16.393 1.386 15.145 1.00 95.25 89 SER A C 1
ATOM 615 O O . SER A 1 89 ? 16.673 1.880 14.048 1.00 95.25 89 SER A O 1
ATOM 617 N N . GLY A 1 90 ? 16.252 2.117 16.251 1.00 94.44 90 GLY A N 1
ATOM 618 C CA . GLY A 1 90 ? 16.249 3.582 16.244 1.00 94.44 90 GLY A CA 1
ATOM 619 C C . GLY A 1 90 ? 15.099 4.135 15.402 1.00 94.44 90 GLY A C 1
ATOM 620 O O . GLY A 1 90 ? 13.977 3.662 15.538 1.00 94.44 90 GLY A O 1
ATOM 621 N N . ASP A 1 91 ? 15.395 5.099 14.527 1.00 94.25 91 ASP A N 1
ATOM 622 C CA . ASP A 1 91 ? 14.436 5.714 13.590 1.00 94.25 91 ASP A CA 1
ATOM 623 C C . ASP A 1 91 ? 14.331 4.961 12.251 1.00 94.25 91 ASP A C 1
ATOM 625 O O . ASP A 1 91 ? 13.835 5.499 11.266 1.00 94.25 91 ASP A O 1
ATOM 629 N N . ASN A 1 92 ? 14.854 3.733 12.187 1.00 95.31 92 ASN A N 1
ATOM 630 C CA . ASN A 1 92 ? 14.801 2.879 11.004 1.00 95.31 92 ASN A CA 1
ATOM 631 C C . ASN A 1 92 ? 14.185 1.516 11.339 1.00 95.31 92 ASN A C 1
ATOM 633 O O . ASN A 1 92 ? 14.817 0.469 11.156 1.00 95.31 92 ASN A O 1
ATOM 637 N N . SER A 1 93 ? 12.981 1.552 11.900 1.00 97.44 93 SER A N 1
ATOM 638 C CA . SER A 1 93 ? 12.196 0.390 12.300 1.00 97.44 93 SER A CA 1
ATOM 639 C C . SER A 1 93 ? 10.942 0.229 11.449 1.00 97.44 93 SER A C 1
ATOM 641 O O . SER A 1 93 ? 10.380 1.210 10.965 1.00 97.44 93 SER A O 1
ATOM 643 N N . SER A 1 94 ? 10.507 -1.025 11.318 1.00 97.44 94 SER A N 1
ATOM 644 C CA . SER A 1 94 ? 9.357 -1.428 10.508 1.00 97.44 94 SER A CA 1
ATOM 645 C C . SER A 1 94 ? 8.515 -2.488 11.209 1.00 97.44 94 SER A C 1
ATOM 647 O O . SER A 1 94 ? 9.047 -3.320 11.956 1.00 97.44 94 SER A O 1
ATOM 649 N N . ILE A 1 95 ? 7.215 -2.503 10.920 1.00 98.19 95 ILE A N 1
ATOM 650 C CA . ILE A 1 95 ? 6.330 -3.600 11.326 1.00 98.19 95 ILE A CA 1
ATOM 651 C C . ILE A 1 95 ? 6.641 -4.887 10.552 1.00 98.19 95 ILE A C 1
ATOM 653 O O . ILE A 1 95 ? 7.107 -4.866 9.411 1.00 98.19 95 ILE A O 1
ATOM 657 N N . THR A 1 96 ? 6.358 -6.025 11.179 1.00 97.62 96 THR A N 1
ATOM 658 C CA . THR A 1 96 ? 6.613 -7.368 10.630 1.00 97.62 96 THR A CA 1
ATOM 659 C C . THR A 1 96 ? 5.411 -8.297 10.805 1.00 97.62 96 THR A C 1
ATOM 661 O O . THR A 1 96 ? 5.569 -9.517 10.792 1.00 97.62 96 THR A O 1
ATOM 664 N N . ASN A 1 97 ? 4.203 -7.748 10.986 1.00 98.19 97 ASN A N 1
ATOM 665 C CA . ASN A 1 97 ? 2.983 -8.548 11.100 1.00 98.19 97 ASN A CA 1
ATOM 666 C C . ASN A 1 97 ? 2.845 -9.530 9.926 1.00 98.19 97 ASN A C 1
ATOM 668 O O . ASN A 1 97 ? 3.290 -9.256 8.808 1.00 98.19 97 ASN A O 1
ATOM 672 N N . SER A 1 98 ? 2.187 -10.666 10.175 1.00 98.06 98 SER A N 1
ATOM 673 C CA . SER A 1 98 ? 1.888 -11.619 9.107 1.00 98.06 98 SER A CA 1
ATOM 674 C C . SER A 1 98 ? 1.051 -10.959 8.011 1.00 98.06 98 SER A C 1
ATOM 676 O O . SER A 1 98 ? 0.224 -10.077 8.276 1.00 98.06 98 SER A O 1
ATOM 678 N N . LYS A 1 99 ? 1.241 -11.410 6.769 1.00 98.19 99 LYS A N 1
ATOM 679 C CA . LYS A 1 99 ? 0.511 -10.875 5.616 1.00 98.19 99 LYS A CA 1
ATOM 680 C C . LYS A 1 99 ? -0.999 -11.023 5.800 1.00 98.19 99 LYS A C 1
ATOM 682 O O . LYS A 1 99 ? -1.740 -10.077 5.561 1.00 98.19 99 LYS A O 1
ATOM 687 N N . GLU A 1 100 ? -1.450 -12.177 6.283 1.00 97.44 100 GLU A N 1
ATOM 688 C CA . GLU A 1 100 ? -2.871 -12.440 6.532 1.00 97.44 100 GLU A CA 1
ATOM 689 C C . GLU A 1 100 ? -3.476 -11.491 7.572 1.00 97.44 100 GLU A C 1
ATOM 691 O O . GLU A 1 100 ? -4.588 -10.995 7.386 1.00 97.44 100 GLU A O 1
ATOM 696 N N . SER A 1 101 ? -2.736 -11.224 8.652 1.00 98.00 101 SER A N 1
ATOM 697 C CA . SER A 1 101 ? -3.181 -10.331 9.719 1.00 98.00 101 SER A CA 1
ATOM 698 C C . SER A 1 101 ? -3.318 -8.899 9.224 1.00 98.00 101 SER A C 1
ATOM 700 O O . SER A 1 101 ? -4.341 -8.245 9.441 1.00 98.00 101 SER A O 1
ATOM 702 N N . LEU A 1 102 ? -2.320 -8.443 8.463 1.00 98.56 102 LEU A N 1
ATOM 703 C CA . LEU A 1 102 ? -2.360 -7.140 7.821 1.00 98.56 102 LEU A CA 1
ATOM 704 C C . LEU A 1 102 ? -3.542 -7.030 6.843 1.00 98.56 102 LEU A C 1
ATOM 706 O O . LEU A 1 102 ? -4.273 -6.046 6.898 1.00 98.56 102 LEU A O 1
ATOM 710 N N . LEU A 1 103 ? -3.767 -8.035 5.992 1.00 98.31 103 LEU A N 1
ATOM 711 C CA . LEU A 1 103 ? -4.867 -8.050 5.022 1.00 98.31 103 LEU A CA 1
ATOM 712 C C . LEU A 1 103 ? -6.242 -7.934 5.694 1.00 98.31 103 LEU A C 1
ATOM 714 O O . LEU A 1 103 ? -7.058 -7.120 5.260 1.00 98.31 103 LEU A O 1
ATOM 718 N N . ARG A 1 104 ? -6.491 -8.695 6.770 1.00 97.81 104 ARG A N 1
ATOM 719 C CA . ARG A 1 104 ? -7.750 -8.613 7.529 1.00 97.81 104 ARG A CA 1
ATOM 720 C C . ARG A 1 104 ? -7.941 -7.234 8.151 1.00 97.81 104 ARG A C 1
ATOM 722 O O . ARG A 1 104 ? -8.999 -6.642 7.970 1.00 97.81 104 ARG A O 1
ATOM 729 N N . VAL A 1 105 ? -6.916 -6.676 8.803 1.00 98.44 105 VAL A N 1
ATOM 730 C CA . VAL A 1 105 ? -6.999 -5.332 9.408 1.00 98.44 105 VAL A CA 1
ATOM 731 C C . VAL A 1 105 ? -7.200 -4.241 8.357 1.00 98.44 105 VAL A C 1
ATOM 733 O O . VAL A 1 105 ? -8.061 -3.376 8.533 1.00 98.44 105 VAL A O 1
ATOM 736 N N . MET A 1 106 ? -6.465 -4.294 7.242 1.00 98.44 106 MET A N 1
ATOM 737 C CA . MET A 1 106 ? -6.663 -3.374 6.120 1.00 98.44 106 MET A CA 1
ATOM 738 C C . MET A 1 106 ? -8.093 -3.477 5.581 1.00 98.44 106 MET A C 1
ATOM 740 O O . MET A 1 106 ? -8.741 -2.448 5.391 1.00 98.44 106 MET A O 1
ATOM 744 N N . ARG A 1 107 ? -8.643 -4.687 5.419 1.00 95.94 107 ARG A N 1
ATOM 745 C CA . ARG A 1 107 ? -10.050 -4.886 5.047 1.00 95.94 107 ARG A CA 1
ATOM 746 C C . ARG A 1 107 ? -11.019 -4.297 6.073 1.00 95.94 107 ARG A C 1
ATOM 748 O O . ARG A 1 107 ? -11.957 -3.605 5.675 1.00 95.94 107 ARG A O 1
ATOM 755 N N . GLY A 1 108 ? -10.790 -4.504 7.367 1.00 95.56 108 GLY A N 1
ATOM 756 C CA . GLY A 1 108 ? -11.691 -4.035 8.420 1.00 95.56 108 GLY A CA 1
ATOM 757 C C . GLY A 1 108 ? -11.769 -2.512 8.546 1.00 95.56 108 GLY A C 1
ATOM 758 O O . GLY A 1 108 ? -12.840 -1.968 8.831 1.00 95.56 108 GLY A O 1
ATOM 759 N N . VAL A 1 109 ? -10.674 -1.791 8.277 1.00 97.31 109 VAL A N 1
ATOM 760 C CA . VAL A 1 109 ? -10.701 -0.315 8.259 1.00 97.31 109 VAL A CA 1
ATOM 761 C C . VAL A 1 109 ? -11.318 0.263 6.986 1.00 97.31 109 VAL A C 1
ATOM 763 O O . VAL A 1 109 ? -11.766 1.408 6.982 1.00 97.31 109 VAL A O 1
ATOM 766 N N . SER A 1 110 ? -11.346 -0.513 5.905 1.00 93.75 110 SER A N 1
ATOM 767 C CA . SER A 1 110 ? -11.513 0.011 4.551 1.00 93.75 110 SER A CA 1
ATOM 768 C C . SER A 1 110 ? -12.873 0.663 4.267 1.00 93.75 110 SER A C 1
ATOM 770 O O . SER A 1 110 ? -12.936 1.612 3.486 1.00 93.75 110 SER A O 1
ATOM 772 N N . ASP A 1 111 ? -13.948 0.227 4.934 1.00 88.44 111 ASP A N 1
ATOM 773 C CA . ASP A 1 111 ? -15.284 0.834 4.795 1.00 88.44 111 ASP A CA 1
ATOM 774 C C . ASP A 1 111 ? -15.430 2.193 5.500 1.00 88.44 111 ASP A C 1
ATOM 776 O O . ASP A 1 111 ? -16.433 2.888 5.289 1.00 88.44 111 ASP A O 1
ATOM 780 N N . GLY A 1 112 ? -14.455 2.582 6.331 1.00 89.94 112 GLY A N 1
ATOM 781 C CA . GLY A 1 112 ? -14.452 3.869 7.022 1.00 89.94 112 GLY A CA 1
ATOM 782 C C . GLY A 1 112 ? -14.418 5.050 6.053 1.00 89.94 112 GLY A C 1
ATOM 783 O O . GLY A 1 112 ? -13.951 4.933 4.920 1.00 89.94 112 GLY A O 1
ATOM 784 N N . VAL A 1 113 ? -14.901 6.207 6.505 1.00 90.19 113 VAL A N 1
ATOM 785 C CA . VAL A 1 113 ? -14.883 7.455 5.727 1.00 90.19 113 VAL A CA 1
ATOM 786 C C . VAL A 1 113 ? -13.632 8.254 6.092 1.00 90.19 113 VAL A C 1
ATOM 788 O O . VAL A 1 113 ? -13.497 8.720 7.221 1.00 90.19 113 VAL A O 1
ATOM 791 N N . ALA A 1 114 ? -12.708 8.390 5.141 1.00 87.31 114 ALA A N 1
ATOM 792 C CA . ALA A 1 114 ? -11.453 9.127 5.302 1.00 87.31 114 ALA A CA 1
ATOM 793 C C . ALA A 1 114 ? -11.622 10.645 5.115 1.00 87.31 114 ALA A C 1
ATOM 795 O O . ALA A 1 114 ? -10.777 11.424 5.556 1.00 87.31 114 ALA A O 1
ATOM 796 N N . GLY A 1 115 ? -12.705 11.060 4.461 1.00 84.50 115 GLY A N 1
ATOM 797 C CA . GLY A 1 115 ? -13.057 12.451 4.208 1.00 84.50 115 GLY A CA 1
ATOM 798 C C . GLY A 1 115 ? -14.156 12.546 3.156 1.00 84.50 115 GLY A C 1
ATOM 799 O O . GLY A 1 115 ? -14.834 11.560 2.870 1.00 84.50 115 GLY A O 1
ATOM 800 N N . GLU A 1 116 ? -14.309 13.722 2.562 1.00 81.88 116 GLU A N 1
ATOM 801 C CA . GLU A 1 116 ? -15.267 13.986 1.487 1.00 81.88 116 GLU A CA 1
ATOM 802 C C . GLU A 1 116 ? -14.549 14.660 0.312 1.00 81.88 116 GLU A C 1
ATOM 804 O O . GLU A 1 116 ? -13.542 15.351 0.498 1.00 81.88 116 GLU A O 1
ATOM 809 N N . ASN A 1 117 ? -15.042 14.444 -0.906 1.00 75.62 117 ASN A N 1
ATOM 810 C CA . ASN A 1 117 ? -14.548 15.150 -2.085 1.00 75.62 117 ASN A CA 1
ATOM 811 C C . ASN A 1 117 ? -15.167 16.555 -2.219 1.00 75.62 117 ASN A C 1
ATOM 813 O O . ASN A 1 117 ? -16.008 16.965 -1.422 1.00 75.62 117 ASN A O 1
ATOM 817 N N . GLU A 1 118 ? -14.787 17.300 -3.262 1.00 76.00 118 GLU A N 1
ATOM 818 C CA . GLU A 1 118 ? -15.306 18.657 -3.526 1.00 76.00 118 GLU A CA 1
ATOM 819 C C . GLU A 1 118 ? -16.836 18.722 -3.696 1.00 76.00 118 GLU A C 1
ATOM 821 O O . GLU A 1 118 ? -17.433 19.793 -3.584 1.00 76.00 118 GLU A O 1
ATOM 826 N N . LYS A 1 119 ? -17.480 17.584 -3.972 1.00 75.75 119 LYS A N 1
ATOM 827 C CA . LYS A 1 119 ? -18.931 17.447 -4.131 1.00 75.75 119 LYS A CA 1
ATOM 828 C C . LYS A 1 119 ? -19.629 16.960 -2.855 1.00 75.75 119 LYS A C 1
ATOM 830 O O . LYS A 1 119 ? -20.844 16.777 -2.882 1.00 75.75 119 LYS A O 1
ATOM 835 N N . GLY A 1 120 ? -18.894 16.760 -1.758 1.00 76.25 120 GLY A N 1
ATOM 836 C CA . GLY A 1 120 ? -19.417 16.197 -0.509 1.00 76.25 120 GLY A CA 1
ATOM 837 C C . GLY A 1 120 ? -19.654 14.683 -0.566 1.00 76.25 120 GLY A C 1
ATOM 838 O O . GLY A 1 120 ? -20.382 14.145 0.264 1.00 76.25 120 GLY A O 1
ATOM 839 N N . GLU A 1 121 ? -19.098 13.983 -1.559 1.00 77.06 121 GLU A N 1
ATOM 840 C CA . GLU A 1 121 ? -19.207 12.524 -1.658 1.00 77.06 121 GLU A CA 1
ATOM 841 C C . GLU A 1 121 ? -18.147 11.875 -0.752 1.00 77.06 121 GLU A C 1
ATOM 843 O O . GLU A 1 121 ? -16.997 12.332 -0.738 1.00 77.06 121 GLU A O 1
ATOM 848 N N . PRO A 1 122 ? -18.501 10.831 0.019 1.00 80.88 122 PRO A N 1
ATOM 849 C CA . PRO A 1 122 ? -17.588 10.224 0.976 1.00 80.88 122 PRO A CA 1
ATOM 850 C C . PRO A 1 122 ? -16.448 9.509 0.257 1.00 80.88 122 PRO A C 1
ATOM 852 O O . PRO A 1 122 ? -16.676 8.691 -0.631 1.00 80.88 122 PRO A O 1
ATOM 855 N N . ILE A 1 123 ? -15.226 9.750 0.713 1.00 81.88 123 ILE A N 1
ATOM 856 C CA . ILE A 1 123 ? -14.046 9.017 0.267 1.00 81.88 123 ILE A CA 1
ATOM 857 C C . ILE A 1 123 ? -13.715 7.958 1.309 1.00 81.88 123 ILE A C 1
ATOM 859 O O . ILE A 1 123 ? -13.680 8.238 2.514 1.00 81.88 123 ILE A O 1
ATOM 863 N N . ARG A 1 124 ? -13.490 6.725 0.861 1.00 88.06 124 ARG A N 1
ATOM 864 C CA . ARG A 1 124 ? -13.248 5.592 1.749 1.00 88.06 124 ARG A CA 1
ATOM 865 C C . ARG A 1 124 ? -11.795 5.545 2.187 1.00 88.06 124 ARG A C 1
ATOM 867 O O . ARG A 1 124 ? -10.890 6.004 1.494 1.00 88.06 124 ARG A O 1
ATOM 874 N N . VAL A 1 125 ? -11.556 4.913 3.330 1.00 92.38 125 VAL A N 1
ATOM 875 C CA . VAL A 1 125 ? -10.199 4.540 3.749 1.00 92.38 125 VAL A CA 1
ATOM 876 C C . VAL A 1 125 ? -9.533 3.689 2.668 1.00 92.38 125 VAL A C 1
ATOM 878 O O . VAL A 1 125 ? -8.375 3.943 2.340 1.00 92.38 125 VAL A O 1
ATOM 881 N N . PHE A 1 126 ? -10.274 2.764 2.049 1.00 91.81 126 PHE A N 1
ATOM 882 C CA . PHE A 1 126 ? -9.761 1.951 0.946 1.00 91.81 126 PHE A CA 1
ATOM 883 C C . PHE A 1 126 ? -9.164 2.775 -0.198 1.00 91.81 126 PHE A C 1
ATOM 885 O O . PHE A 1 126 ? -8.065 2.462 -0.644 1.00 91.81 126 PHE A O 1
ATOM 892 N N . ASP A 1 127 ? -9.848 3.839 -0.637 1.00 86.69 127 ASP A N 1
ATOM 893 C CA . ASP A 1 127 ? -9.364 4.695 -1.727 1.00 86.69 127 ASP A CA 1
ATOM 894 C C . ASP A 1 127 ? -7.968 5.233 -1.409 1.00 86.69 127 ASP A C 1
ATOM 896 O O . ASP A 1 127 ? -7.060 5.193 -2.235 1.00 86.69 127 ASP A O 1
ATOM 900 N N . THR A 1 128 ? -7.774 5.680 -0.169 1.00 90.38 128 THR A N 1
ATOM 901 C CA . THR A 1 128 ? -6.496 6.238 0.274 1.00 90.38 128 THR A CA 1
ATOM 902 C C . THR A 1 128 ? -5.412 5.170 0.443 1.00 90.38 128 THR A C 1
ATOM 904 O O . THR A 1 128 ? -4.269 5.423 0.068 1.00 90.38 128 THR A O 1
ATOM 907 N N . LEU A 1 129 ? -5.763 3.967 0.919 1.00 94.19 129 LEU A N 1
ATOM 908 C CA . LEU A 1 129 ? -4.835 2.832 1.012 1.00 94.19 129 LEU A CA 1
ATOM 909 C C . LEU A 1 129 ? -4.368 2.398 -0.376 1.00 94.19 129 LEU A C 1
ATOM 911 O O . LEU A 1 129 ? -3.174 2.225 -0.607 1.00 94.19 129 LEU A O 1
ATOM 915 N N . TYR A 1 130 ? -5.304 2.242 -1.311 1.00 91.69 130 TYR A N 1
ATOM 916 C CA . TYR A 1 130 ? -5.017 1.799 -2.668 1.00 91.69 130 TYR A CA 1
ATOM 917 C C . TYR A 1 130 ? -4.113 2.788 -3.411 1.00 91.69 130 TYR A C 1
ATOM 919 O O . TYR A 1 130 ? -3.117 2.398 -4.021 1.00 91.69 130 TYR A O 1
ATOM 927 N N . GLU A 1 131 ? -4.413 4.080 -3.309 1.00 88.62 131 GLU A N 1
ATOM 928 C CA . GLU A 1 131 ? -3.632 5.126 -3.971 1.00 88.62 131 GLU A CA 1
ATOM 929 C C . GLU A 1 131 ? -2.257 5.316 -3.323 1.00 88.62 131 GLU A C 1
ATOM 931 O O . GLU A 1 131 ? -1.265 5.492 -4.033 1.00 88.62 131 GLU A O 1
ATOM 936 N N . SER A 1 132 ? -2.151 5.157 -2.000 1.00 92.88 132 SER A N 1
ATOM 937 C CA . SER A 1 132 ? -0.847 5.118 -1.332 1.00 92.88 132 SER A CA 1
ATOM 938 C C . SER A 1 132 ? -0.010 3.928 -1.818 1.00 92.88 132 SER A C 1
ATOM 940 O O . SER A 1 132 ? 1.158 4.100 -2.165 1.00 92.88 132 SER A O 1
ATOM 942 N N . GLN A 1 133 ? -0.607 2.736 -1.943 1.00 95.50 133 GLN A N 1
ATOM 943 C CA . GLN A 1 133 ? 0.080 1.554 -2.476 1.00 95.50 133 GLN A CA 1
ATOM 944 C C . GLN A 1 133 ? 0.543 1.746 -3.924 1.00 95.50 133 GLN A C 1
ATOM 946 O O . GLN A 1 133 ? 1.653 1.337 -4.262 1.00 95.50 133 GLN A O 1
ATOM 951 N N . ARG A 1 134 ? -0.251 2.404 -4.777 1.00 92.12 134 ARG A N 1
ATOM 952 C CA . ARG A 1 134 ? 0.152 2.737 -6.155 1.00 92.12 134 ARG A CA 1
ATOM 953 C C . ARG A 1 134 ? 1.307 3.729 -6.209 1.00 92.12 134 ARG A C 1
ATOM 955 O O . ARG A 1 134 ? 2.261 3.504 -6.954 1.00 92.12 134 ARG A O 1
ATOM 962 N N . GLY A 1 135 ? 1.233 4.802 -5.422 1.00 91.88 135 GLY A N 1
ATOM 963 C CA . GLY A 1 135 ? 2.300 5.797 -5.340 1.00 91.88 135 GLY A CA 1
ATOM 964 C C . GLY A 1 135 ? 3.611 5.193 -4.848 1.00 91.88 135 GLY A C 1
ATOM 965 O O . GLY A 1 135 ? 4.655 5.375 -5.477 1.00 91.88 135 GLY A O 1
ATOM 966 N N . TYR A 1 136 ? 3.549 4.375 -3.797 1.00 95.62 136 TYR A N 1
ATOM 967 C CA . TYR A 1 136 ? 4.734 3.698 -3.286 1.00 95.62 136 TYR A CA 1
ATOM 968 C C . TYR A 1 136 ? 5.253 2.625 -4.242 1.00 95.62 136 TYR A C 1
ATOM 970 O O . TYR A 1 136 ? 6.461 2.502 -4.399 1.00 95.62 136 TYR A O 1
ATOM 978 N N . ALA A 1 137 ? 4.383 1.883 -4.933 1.00 96.75 137 ALA A N 1
ATOM 979 C CA . ALA A 1 137 ? 4.800 0.921 -5.951 1.00 96.75 137 ALA A CA 1
ATOM 980 C C . ALA A 1 137 ? 5.629 1.589 -7.060 1.00 96.75 137 ALA A C 1
ATOM 982 O O . ALA A 1 137 ? 6.663 1.052 -7.462 1.00 96.75 137 ALA A O 1
ATOM 983 N N . ALA A 1 138 ? 5.226 2.781 -7.515 1.00 94.31 138 ALA A N 1
ATOM 984 C CA . ALA A 1 138 ? 6.010 3.562 -8.467 1.00 94.31 138 ALA A CA 1
ATOM 985 C C . ALA A 1 138 ? 7.389 3.936 -7.893 1.00 94.31 138 ALA A C 1
ATOM 987 O O . ALA A 1 138 ? 8.407 3.690 -8.538 1.00 94.31 138 ALA A O 1
ATOM 988 N N . GLU A 1 139 ? 7.449 4.452 -6.663 1.00 93.94 139 GLU A N 1
ATOM 989 C CA . GLU A 1 139 ? 8.716 4.781 -5.990 1.00 93.94 139 GLU A CA 1
ATOM 990 C C . GLU A 1 139 ? 9.598 3.539 -5.755 1.00 93.94 139 GLU A C 1
ATOM 992 O O . GLU A 1 139 ? 10.818 3.566 -5.925 1.00 93.94 139 GLU A O 1
ATOM 997 N N . TYR A 1 140 ? 8.991 2.399 -5.445 1.00 96.62 140 TYR A N 1
ATOM 998 C CA . TYR A 1 140 ? 9.690 1.141 -5.233 1.00 96.62 140 TYR A CA 1
ATOM 999 C C . TYR A 1 140 ? 10.303 0.588 -6.524 1.00 96.62 140 TYR A C 1
ATOM 1001 O O . TYR A 1 140 ? 11.444 0.101 -6.506 1.00 96.62 140 TYR A O 1
ATOM 1009 N N . LEU A 1 141 ? 9.587 0.692 -7.648 1.00 96.38 141 LEU A N 1
ATOM 1010 C CA . LEU A 1 141 ? 10.110 0.379 -8.978 1.00 96.38 141 LEU A CA 1
ATOM 1011 C C . LEU A 1 141 ? 11.282 1.305 -9.340 1.00 96.38 141 LEU A C 1
ATOM 1013 O O . LEU A 1 141 ? 12.273 0.844 -9.915 1.00 96.38 141 LEU A O 1
ATOM 1017 N N . GLU A 1 142 ? 11.233 2.585 -8.945 1.00 93.50 142 GLU A N 1
ATOM 1018 C CA . GLU A 1 142 ? 12.317 3.544 -9.199 1.00 93.50 142 GLU A CA 1
ATOM 1019 C C . GLU A 1 142 ? 13.662 3.110 -8.604 1.00 93.50 142 GLU A C 1
ATOM 1021 O O . GLU A 1 142 ? 14.710 3.330 -9.213 1.00 93.50 142 GLU A O 1
ATOM 1026 N N . THR A 1 143 ? 13.642 2.412 -7.466 1.00 93.75 143 THR A N 1
ATOM 1027 C CA . THR A 1 143 ? 14.860 1.879 -6.827 1.00 93.75 143 THR A CA 1
ATOM 1028 C C . THR A 1 143 ? 15.461 0.662 -7.555 1.00 93.75 143 THR A C 1
ATOM 1030 O O . THR A 1 143 ? 16.433 0.065 -7.087 1.00 93.75 143 THR A O 1
ATOM 1033 N N . GLY A 1 144 ? 14.884 0.240 -8.687 1.00 92.25 144 GLY A N 1
ATOM 1034 C CA . GLY A 1 144 ? 15.444 -0.787 -9.566 1.00 92.25 144 GLY A CA 1
ATOM 1035 C C . GLY A 1 144 ? 16.782 -0.379 -10.188 1.00 92.25 144 GLY A C 1
ATOM 1036 O O . GLY A 1 144 ? 17.088 0.801 -10.348 1.00 92.25 144 GLY A O 1
ATOM 1037 N N . ARG A 1 145 ? 17.596 -1.372 -10.570 1.00 92.75 145 ARG A N 1
ATOM 1038 C CA . ARG A 1 145 ? 18.908 -1.129 -11.186 1.00 92.75 145 ARG A CA 1
ATOM 1039 C C . ARG A 1 145 ? 18.755 -0.309 -12.468 1.00 92.75 145 ARG A C 1
ATOM 1041 O O . ARG A 1 145 ? 17.971 -0.677 -13.339 1.00 92.75 145 ARG A O 1
ATOM 1048 N N . GLN A 1 146 ? 19.556 0.742 -12.618 1.00 92.19 146 GLN A N 1
ATOM 1049 C CA . GLN A 1 146 ? 19.711 1.432 -13.899 1.00 92.19 146 GLN A CA 1
ATOM 1050 C C . GLN A 1 146 ? 20.602 0.603 -14.828 1.00 92.19 146 GLN A C 1
ATOM 1052 O O . GLN A 1 146 ? 21.665 0.130 -14.418 1.00 92.19 146 GLN A O 1
ATOM 1057 N N . VAL A 1 147 ? 20.168 0.408 -16.071 1.00 93.00 147 VAL A N 1
ATOM 1058 C CA . VAL A 1 147 ? 20.883 -0.383 -17.081 1.00 93.00 147 VAL A CA 1
ATOM 1059 C C . VAL A 1 147 ? 21.008 0.412 -18.383 1.00 93.00 147 VAL A C 1
ATOM 1061 O O . VAL A 1 147 ? 20.157 1.258 -18.656 1.00 93.00 147 VAL A O 1
ATOM 1064 N N . PRO A 1 148 ? 22.061 0.189 -19.191 1.00 93.56 148 PRO A N 1
ATOM 1065 C CA . PRO A 1 148 ? 22.165 0.818 -20.504 1.00 93.56 148 PRO A CA 1
ATOM 1066 C C . PRO A 1 148 ? 21.095 0.280 -21.464 1.00 93.56 148 PRO A C 1
ATOM 1068 O O . PRO A 1 148 ? 20.690 -0.875 -21.359 1.00 93.56 148 PRO A O 1
ATOM 1071 N N . GLN A 1 149 ? 20.715 1.086 -22.459 1.00 91.31 149 GLN A N 1
ATOM 1072 C CA . GLN A 1 149 ? 19.715 0.740 -23.484 1.00 91.31 149 GLN A CA 1
ATOM 1073 C C . GLN A 1 149 ? 19.997 -0.595 -24.198 1.00 91.31 149 GLN A C 1
ATOM 1075 O O . GLN A 1 149 ? 19.083 -1.360 -24.485 1.00 91.31 149 GLN A O 1
ATOM 1080 N N . SER A 1 150 ? 21.270 -0.934 -24.416 1.00 92.31 150 SER A N 1
ATOM 1081 C CA . SER A 1 150 ? 21.664 -2.207 -25.034 1.00 92.31 150 SER A CA 1
ATOM 1082 C C . SER A 1 150 ? 21.317 -3.446 -24.204 1.00 92.31 150 SER A C 1
ATOM 1084 O O . SER A 1 150 ? 21.334 -4.542 -24.744 1.00 92.31 150 SER A O 1
ATOM 1086 N N . ALA A 1 151 ? 21.056 -3.295 -22.902 1.00 92.19 151 ALA A N 1
ATOM 108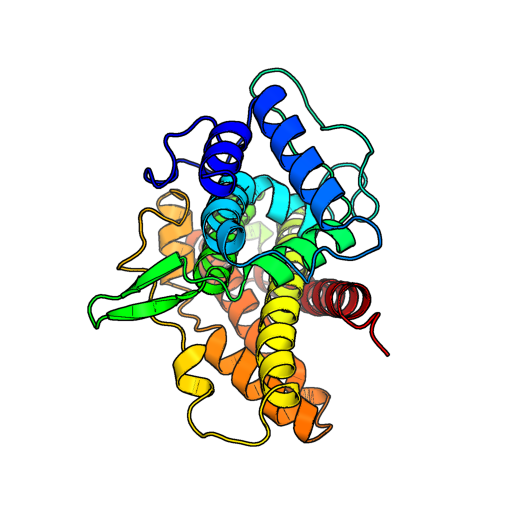7 C CA . ALA A 1 151 ? 20.692 -4.394 -22.009 1.00 92.19 151 ALA A CA 1
ATOM 1088 C C . ALA A 1 151 ? 19.171 -4.623 -21.928 1.00 92.19 151 ALA A C 1
ATOM 1090 O O . ALA A 1 151 ? 18.736 -5.522 -21.218 1.00 92.19 151 ALA A O 1
ATOM 1091 N N . LEU A 1 152 ? 18.360 -3.817 -22.625 1.00 93.75 152 LEU A N 1
ATOM 1092 C CA . LEU A 1 152 ? 16.897 -3.904 -22.570 1.00 93.75 152 LEU A CA 1
ATOM 1093 C C . LEU A 1 152 ? 16.302 -5.007 -23.460 1.00 93.75 152 LEU A C 1
ATOM 1095 O O . LEU A 1 152 ? 15.113 -5.295 -23.359 1.00 93.75 152 LEU A O 1
ATOM 1099 N N . THR A 1 153 ? 17.116 -5.639 -24.308 1.00 92.31 153 THR A N 1
ATOM 1100 C CA . THR A 1 153 ? 16.741 -6.821 -25.111 1.00 92.31 153 THR A CA 1
ATOM 1101 C C . THR A 1 153 ? 16.823 -8.130 -24.318 1.00 92.31 153 THR A C 1
ATOM 1103 O O . THR A 1 153 ? 16.682 -9.212 -24.876 1.00 92.31 153 THR A O 1
ATOM 1106 N N . GLU A 1 154 ? 17.147 -8.055 -23.028 1.00 91.06 154 GLU A N 1
ATOM 1107 C CA . GLU A 1 154 ? 17.292 -9.200 -22.132 1.00 91.06 154 GLU A CA 1
ATOM 1108 C C . GLU A 1 154 ? 16.552 -8.935 -20.817 1.00 91.06 154 GLU A C 1
ATOM 1110 O O . GLU A 1 154 ? 16.154 -7.809 -20.513 1.00 91.06 154 GLU A O 1
ATOM 1115 N N . ASN A 1 155 ? 16.393 -9.975 -20.000 1.00 91.25 155 ASN A N 1
ATOM 1116 C CA . ASN A 1 155 ? 15.793 -9.844 -18.679 1.00 91.25 155 ASN A CA 1
ATOM 1117 C C . ASN A 1 155 ? 16.675 -8.991 -17.761 1.00 91.25 155 ASN A C 1
ATOM 1119 O O . ASN A 1 155 ? 17.887 -9.198 -17.636 1.00 91.25 155 ASN A O 1
ATOM 1123 N N . VAL A 1 156 ? 16.040 -8.091 -17.015 1.00 95.50 156 VAL A N 1
ATOM 1124 C CA . VAL A 1 156 ? 16.698 -7.329 -15.957 1.00 95.50 156 VAL A CA 1
ATOM 1125 C C . VAL A 1 156 ? 16.161 -7.838 -14.629 1.00 95.50 156 VAL A C 1
ATOM 1127 O O . VAL A 1 156 ? 15.157 -7.348 -14.132 1.00 95.50 156 VAL A O 1
ATOM 1130 N N . THR A 1 157 ? 16.867 -8.782 -14.003 1.00 95.50 157 THR A N 1
ATOM 1131 C CA . THR A 1 157 ? 16.387 -9.493 -12.799 1.00 95.50 157 THR A CA 1
ATOM 1132 C C . THR A 1 157 ? 15.888 -8.572 -11.683 1.00 95.50 157 THR A C 1
ATOM 1134 O O . THR A 1 157 ? 14.924 -8.887 -10.997 1.00 95.50 157 THR A O 1
ATOM 1137 N N . SER A 1 158 ? 16.518 -7.410 -11.475 1.00 95.75 158 SER A N 1
ATOM 1138 C CA . SER A 1 158 ? 16.045 -6.460 -10.460 1.00 95.75 158 SER A CA 1
ATOM 1139 C C . SER A 1 158 ? 14.687 -5.839 -10.794 1.00 95.75 158 SER A C 1
ATOM 1141 O O . SER A 1 158 ? 13.974 -5.440 -9.882 1.00 95.75 158 SER A O 1
ATOM 1143 N N . TRP A 1 159 ? 14.364 -5.689 -12.078 1.00 97.25 159 TRP A N 1
ATOM 1144 C CA . TRP A 1 159 ? 13.074 -5.186 -12.546 1.00 97.25 159 TRP A CA 1
ATOM 1145 C C . TRP A 1 159 ? 12.013 -6.265 -12.368 1.00 97.25 159 TRP A C 1
ATOM 1147 O O . TRP A 1 159 ? 10.997 -5.994 -11.741 1.00 97.25 159 TRP A O 1
ATOM 1157 N N . ASP A 1 160 ? 12.325 -7.492 -12.788 1.00 97.75 160 ASP A N 1
ATOM 1158 C CA . ASP A 1 160 ? 11.487 -8.681 -12.611 1.00 97.75 160 ASP A CA 1
ATOM 1159 C C . ASP A 1 160 ? 11.082 -8.861 -11.140 1.00 97.75 160 ASP A C 1
ATOM 1161 O O . ASP A 1 160 ? 9.900 -8.876 -10.808 1.00 97.75 160 ASP A O 1
ATOM 1165 N N . VAL A 1 161 ? 12.062 -8.885 -10.227 1.00 98.06 161 VAL A N 1
ATOM 1166 C CA . VAL A 1 161 ? 11.828 -9.039 -8.780 1.00 98.06 161 VAL A CA 1
ATOM 1167 C C . VAL A 1 161 ? 10.951 -7.919 -8.218 1.00 98.06 161 VAL A C 1
ATOM 1169 O O . VAL A 1 161 ? 10.084 -8.171 -7.387 1.00 98.06 161 VAL A O 1
ATOM 1172 N N . LYS A 1 162 ? 11.155 -6.674 -8.653 1.00 98.25 162 LYS A N 1
ATOM 1173 C CA . LYS A 1 162 ? 10.368 -5.544 -8.147 1.00 98.25 162 LYS A CA 1
ATOM 1174 C C . LYS A 1 162 ? 8.948 -5.556 -8.683 1.00 98.25 162 LYS A C 1
ATOM 1176 O O . LYS A 1 162 ? 8.014 -5.354 -7.916 1.00 98.25 162 LYS A O 1
ATOM 1181 N N . ALA A 1 163 ? 8.791 -5.832 -9.970 1.00 98.19 163 ALA A N 1
ATOM 1182 C CA . ALA A 1 163 ? 7.496 -5.960 -10.611 1.00 98.19 163 ALA A CA 1
ATOM 1183 C C . ALA A 1 163 ? 6.689 -7.117 -10.002 1.00 98.19 163 ALA A C 1
ATOM 1185 O O . ALA A 1 163 ? 5.499 -6.955 -9.742 1.00 98.19 163 ALA A O 1
ATOM 1186 N N . ARG A 1 164 ? 7.354 -8.227 -9.652 1.00 98.50 164 ARG A N 1
ATOM 1187 C CA . ARG A 1 164 ? 6.795 -9.329 -8.857 1.00 98.50 164 ARG A CA 1
ATOM 1188 C C . ARG A 1 164 ? 6.179 -8.827 -7.543 1.00 98.50 164 ARG A C 1
ATOM 1190 O O . ARG A 1 164 ? 5.001 -9.066 -7.296 1.00 98.50 164 ARG A O 1
ATOM 1197 N N . HIS A 1 165 ? 6.942 -8.078 -6.738 1.00 98.56 165 HIS A N 1
ATOM 1198 C CA . HIS A 1 165 ? 6.466 -7.526 -5.458 1.00 98.56 165 HIS A CA 1
ATOM 1199 C C . HIS A 1 165 ? 5.289 -6.561 -5.636 1.00 98.56 165 HIS A C 1
ATOM 1201 O O . HIS A 1 165 ? 4.307 -6.648 -4.902 1.00 98.56 165 HIS A O 1
ATOM 1207 N N . VAL A 1 166 ? 5.375 -5.667 -6.629 1.00 98.31 166 VAL A N 1
ATOM 1208 C CA . VAL A 1 166 ? 4.300 -4.719 -6.951 1.00 98.31 166 VAL A CA 1
ATOM 1209 C C . VAL A 1 166 ? 3.024 -5.456 -7.341 1.00 98.31 166 VAL A C 1
ATOM 1211 O O . VAL A 1 166 ? 1.952 -5.126 -6.837 1.00 98.31 166 VAL A O 1
ATOM 1214 N N . GLY A 1 167 ? 3.137 -6.466 -8.207 1.00 97.44 167 GLY A N 1
ATOM 1215 C CA . GLY A 1 167 ? 2.011 -7.299 -8.607 1.00 97.44 167 GLY A CA 1
ATOM 1216 C C . GLY A 1 167 ? 1.339 -7.934 -7.397 1.00 97.44 167 GLY A C 1
ATOM 1217 O O . GLY A 1 167 ? 0.146 -7.739 -7.194 1.00 97.44 167 GLY A O 1
ATOM 1218 N N . GLU A 1 168 ? 2.115 -8.618 -6.558 1.00 98.25 168 GLU A N 1
ATOM 1219 C CA . GLU A 1 168 ? 1.629 -9.295 -5.350 1.00 98.25 168 GLU A CA 1
ATOM 1220 C C . GLU A 1 168 ? 0.905 -8.336 -4.390 1.00 98.25 168 GLU A C 1
ATOM 1222 O O . GLU A 1 168 ? -0.216 -8.622 -3.960 1.00 98.25 168 GLU A O 1
ATOM 1227 N N . ALA A 1 169 ? 1.472 -7.152 -4.139 1.00 98.00 169 ALA A N 1
ATOM 1228 C CA . ALA A 1 169 ? 0.848 -6.149 -3.281 1.00 98.00 169 ALA A CA 1
ATOM 1229 C C . ALA A 1 169 ? -0.480 -5.617 -3.850 1.00 98.00 169 ALA A C 1
ATOM 1231 O O . ALA A 1 169 ? -1.491 -5.571 -3.143 1.00 98.00 169 ALA A O 1
ATOM 1232 N N . LEU A 1 170 ? -0.512 -5.253 -5.137 1.00 95.31 170 LEU A N 1
ATOM 1233 C CA . LEU A 1 170 ? -1.723 -4.732 -5.784 1.00 95.31 170 LEU A CA 1
ATOM 1234 C C . LEU A 1 170 ? -2.802 -5.810 -5.976 1.00 95.31 170 LEU A C 1
ATOM 1236 O O . LEU A 1 170 ? -3.993 -5.488 -5.962 1.00 95.31 170 LEU A O 1
ATOM 1240 N N . GLY A 1 171 ? -2.405 -7.079 -6.099 1.00 93.62 171 GLY A N 1
ATOM 1241 C CA . GLY A 1 171 ? -3.309 -8.228 -6.074 1.00 93.62 171 GLY A CA 1
ATOM 1242 C C . GLY A 1 171 ? -4.037 -8.355 -4.738 1.00 93.62 171 GLY A C 1
ATOM 1243 O O . GLY A 1 171 ? -5.264 -8.459 -4.710 1.00 93.62 171 GLY A O 1
ATOM 1244 N N . GLY A 1 172 ? -3.301 -8.252 -3.626 1.00 95.12 172 GLY A N 1
ATOM 1245 C CA . GLY A 1 172 ? -3.888 -8.255 -2.283 1.00 95.12 172 GLY A CA 1
ATOM 1246 C C . GLY A 1 172 ? -4.858 -7.090 -2.056 1.00 95.12 172 GLY A C 1
ATOM 1247 O O . GLY A 1 172 ? -5.957 -7.285 -1.536 1.00 95.12 172 GLY A O 1
ATOM 1248 N N . MET A 1 173 ? -4.507 -5.890 -2.527 1.00 94.62 173 MET A N 1
ATOM 1249 C CA . MET A 1 173 ? -5.397 -4.726 -2.448 1.00 94.62 173 MET A CA 1
ATOM 1250 C C . MET A 1 173 ? -6.686 -4.900 -3.259 1.00 94.62 173 MET A C 1
ATOM 1252 O O . MET A 1 173 ? -7.760 -4.519 -2.796 1.00 94.62 173 MET A O 1
ATOM 1256 N N . ASN A 1 174 ? -6.614 -5.494 -4.452 1.00 89.62 174 ASN A N 1
ATOM 1257 C CA . ASN A 1 174 ? -7.810 -5.790 -5.241 1.00 89.62 174 ASN A CA 1
ATOM 1258 C C . ASN A 1 174 ? -8.729 -6.806 -4.547 1.00 89.62 174 ASN A C 1
ATOM 1260 O O . ASN A 1 174 ? -9.944 -6.620 -4.577 1.00 89.62 174 ASN A O 1
ATOM 1264 N N . ALA A 1 175 ? -8.179 -7.828 -3.886 1.00 88.69 175 ALA A N 1
ATOM 1265 C CA . ALA A 1 175 ? -8.988 -8.769 -3.115 1.00 88.69 175 ALA A CA 1
ATOM 1266 C C . ALA A 1 175 ? -9.737 -8.072 -1.968 1.00 88.69 175 ALA A C 1
ATOM 1268 O O . ALA A 1 175 ? -10.924 -8.333 -1.789 1.00 88.69 175 ALA A O 1
ATOM 1269 N N . ILE A 1 176 ? -9.088 -7.142 -1.250 1.00 91.38 176 ILE A N 1
ATOM 1270 C CA . ILE A 1 176 ? -9.749 -6.320 -0.220 1.00 91.38 176 ILE A CA 1
ATOM 1271 C C . ILE A 1 176 ? -10.913 -5.531 -0.829 1.00 91.38 176 ILE A C 1
ATOM 1273 O O . ILE A 1 176 ? -12.023 -5.584 -0.305 1.00 91.38 176 ILE A O 1
ATOM 1277 N N . GLY A 1 177 ? -10.680 -4.825 -1.940 1.00 85.56 177 GLY A N 1
ATOM 1278 C CA . GLY A 1 177 ? -11.729 -4.055 -2.611 1.00 85.56 177 GLY A CA 1
ATOM 1279 C C . GLY A 1 177 ? -12.899 -4.937 -3.058 1.00 85.56 177 GLY A C 1
ATOM 1280 O O . GLY A 1 177 ? -14.059 -4.566 -2.887 1.00 85.56 177 GLY A O 1
ATOM 1281 N N . THR A 1 178 ? -12.614 -6.130 -3.585 1.00 81.94 178 THR A N 1
ATOM 1282 C CA . THR A 1 178 ? -13.655 -7.071 -4.026 1.00 81.94 178 THR A CA 1
ATOM 1283 C C . THR A 1 178 ? -14.459 -7.612 -2.857 1.00 81.94 178 THR A C 1
ATOM 1285 O O . THR A 1 178 ? -15.687 -7.642 -2.925 1.00 81.94 178 THR A O 1
ATOM 1288 N N . ASP A 1 179 ? -13.789 -7.980 -1.769 1.00 84.31 179 ASP A N 1
ATOM 1289 C CA . ASP A 1 179 ? -14.426 -8.442 -0.539 1.00 84.31 179 ASP A CA 1
ATOM 1290 C C . ASP A 1 179 ? -15.355 -7.368 0.057 1.00 84.31 179 ASP A C 1
ATOM 1292 O O . ASP A 1 179 ? -16.513 -7.653 0.349 1.00 84.31 179 ASP A O 1
ATOM 1296 N N . MET A 1 180 ? -14.923 -6.099 0.090 1.00 82.88 180 MET A N 1
ATOM 1297 C CA . MET A 1 180 ? -15.771 -4.971 0.511 1.00 82.88 180 MET A CA 1
ATOM 1298 C C . MET A 1 180 ? -17.071 -4.852 -0.277 1.00 82.88 180 MET A C 1
ATOM 1300 O O . MET A 1 180 ? -18.143 -4.650 0.295 1.00 82.88 180 MET A O 1
ATOM 1304 N N . ILE A 1 181 ? -16.985 -4.957 -1.604 1.00 73.56 181 ILE A N 1
ATOM 1305 C CA . ILE A 1 181 ? -18.158 -4.838 -2.472 1.00 73.56 181 ILE A CA 1
ATOM 1306 C C . ILE A 1 181 ? -19.087 -6.056 -2.323 1.00 73.56 181 ILE A C 1
ATOM 1308 O O . ILE A 1 181 ? -20.306 -5.923 -2.490 1.00 73.56 181 ILE A O 1
ATOM 1312 N N . LEU A 1 182 ? -18.539 -7.239 -2.028 1.00 73.56 182 LEU A N 1
ATOM 1313 C CA . LEU A 1 182 ? -19.314 -8.461 -1.811 1.00 73.56 182 LEU A CA 1
ATOM 1314 C C . LEU A 1 182 ? -20.010 -8.480 -0.442 1.00 73.56 182 LEU A C 1
ATOM 1316 O O . LEU A 1 182 ? -21.191 -8.824 -0.395 1.00 73.56 182 LEU A O 1
ATOM 1320 N N . ASP A 1 183 ? -19.350 -8.045 0.631 1.00 71.56 183 ASP A N 1
ATOM 1321 C CA . ASP A 1 183 ? -19.928 -8.009 1.983 1.00 71.56 183 ASP A CA 1
ATOM 1322 C C . ASP A 1 183 ? -21.190 -7.138 2.068 1.00 71.56 183 ASP A C 1
ATOM 1324 O O . ASP A 1 183 ? -22.175 -7.510 2.708 1.00 71.56 183 ASP A O 1
ATOM 1328 N N . VAL A 1 184 ? -21.213 -5.998 1.370 1.00 59.03 184 VAL A N 1
ATOM 1329 C CA . VAL A 1 184 ? -22.407 -5.136 1.306 1.00 59.03 184 VAL A CA 1
ATOM 1330 C C . VAL A 1 184 ? -23.580 -5.840 0.622 1.00 59.03 184 VAL A C 1
ATOM 1332 O O . VAL A 1 184 ? -24.720 -5.705 1.064 1.00 59.03 184 VAL A O 1
ATOM 1335 N N . ARG A 1 185 ? -23.320 -6.640 -0.421 1.00 49.41 185 ARG A N 1
ATOM 1336 C CA . ARG A 1 185 ? -24.371 -7.388 -1.130 1.00 49.41 185 ARG A CA 1
ATOM 1337 C C . ARG A 1 185 ? -25.063 -8.387 -0.206 1.00 49.41 185 ARG A C 1
ATOM 1339 O O . ARG A 1 185 ? -26.280 -8.536 -0.273 1.00 49.41 185 ARG A O 1
ATOM 1346 N N . ASP A 1 186 ? -24.293 -9.082 0.624 1.00 55.84 186 ASP A N 1
ATOM 1347 C CA . ASP A 1 186 ? -24.843 -10.089 1.533 1.00 55.84 186 ASP A CA 1
ATOM 1348 C C . ASP A 1 186 ? -25.577 -9.436 2.720 1.00 55.84 186 ASP A C 1
ATOM 1350 O O . ASP A 1 186 ? -26.501 -10.034 3.276 1.00 55.84 186 ASP A O 1
ATOM 1354 N N . ALA A 1 187 ? -25.243 -8.181 3.047 1.00 56.88 187 ALA A N 1
ATOM 1355 C CA . ALA A 1 187 ? -25.948 -7.374 4.040 1.00 56.88 187 ALA A CA 1
ATOM 1356 C C . ALA A 1 187 ? -27.257 -6.727 3.522 1.00 56.88 187 ALA A C 1
ATOM 1358 O O . ALA A 1 187 ? -28.172 -6.519 4.322 1.00 56.88 187 ALA A O 1
ATOM 1359 N N . GLU A 1 188 ? -27.400 -6.440 2.217 1.00 49.28 188 GLU A N 1
ATOM 1360 C CA . GLU A 1 188 ? -28.564 -5.730 1.650 1.00 49.28 188 GLU A CA 1
ATOM 1361 C C . GLU A 1 188 ? -29.102 -6.336 0.331 1.00 49.28 188 GLU A C 1
ATOM 1363 O O . GLU A 1 188 ? -28.687 -5.989 -0.771 1.00 49.28 188 GLU A O 1
ATOM 1368 N N . VAL A 1 189 ? -30.191 -7.117 0.416 1.00 43.81 189 VAL A N 1
ATOM 1369 C CA . VAL A 1 189 ? -31.093 -7.431 -0.726 1.00 43.81 189 VAL A CA 1
ATOM 1370 C C . VAL A 1 189 ? -31.958 -6.214 -1.135 1.00 43.81 189 VAL A C 1
ATOM 1372 O O . VAL A 1 189 ? -32.934 -6.329 -1.873 1.00 43.81 189 VAL A O 1
ATOM 1375 N N . GLY A 1 190 ? -31.613 -4.994 -0.726 1.00 39.19 190 GLY A N 1
ATOM 1376 C CA . GLY A 1 190 ? -32.364 -3.826 -1.167 1.00 39.19 190 GLY A CA 1
ATOM 1377 C C . GLY A 1 190 ? -31.714 -2.499 -0.837 1.00 39.19 190 GLY A C 1
ATOM 1378 O O . GLY A 1 190 ? -32.045 -1.904 0.175 1.00 39.19 190 GLY A O 1
ATOM 1379 N N . THR A 1 191 ? -30.912 -1.951 -1.746 1.00 39.03 191 THR A N 1
ATOM 1380 C CA . THR A 1 191 ? -31.320 -0.812 -2.588 1.00 39.03 191 THR A CA 1
ATOM 1381 C C . THR A 1 191 ? -30.211 -0.406 -3.560 1.00 39.03 191 THR A C 1
ATOM 1383 O O . THR A 1 191 ? -29.023 -0.554 -3.328 1.00 39.03 191 THR A O 1
ATOM 1386 N N . ILE A 1 192 ? -30.646 0.084 -4.714 1.00 43.84 192 ILE A N 1
ATOM 1387 C CA . ILE A 1 192 ? -29.841 0.555 -5.837 1.00 43.84 192 ILE A CA 1
ATOM 1388 C C . ILE A 1 192 ? -29.111 1.851 -5.438 1.00 43.84 192 ILE A C 1
ATOM 1390 O O . ILE A 1 192 ? -29.777 2.873 -5.301 1.00 43.84 192 ILE A O 1
ATOM 1394 N N . ASN A 1 193 ? -27.782 1.813 -5.243 1.00 49.12 193 ASN A N 1
ATOM 1395 C CA . ASN A 1 193 ? -26.754 2.523 -6.047 1.00 49.12 193 ASN A CA 1
ATOM 1396 C C . ASN A 1 193 ? -25.305 2.209 -5.564 1.00 49.12 193 ASN A C 1
ATOM 1398 O O . ASN A 1 193 ? -24.468 3.105 -5.460 1.00 49.12 193 ASN A O 1
ATOM 1402 N N . ASP A 1 194 ? -24.983 0.942 -5.259 1.00 52.62 194 ASP A N 1
ATOM 1403 C CA . ASP A 1 194 ? -23.682 0.522 -4.686 1.00 52.62 194 ASP A CA 1
ATOM 1404 C C . ASP A 1 194 ? -22.458 0.935 -5.509 1.00 52.62 194 ASP A C 1
ATOM 1406 O O . ASP A 1 194 ? -21.399 1.214 -4.949 1.00 52.62 194 ASP A O 1
ATOM 1410 N N . GLN A 1 195 ? -22.595 0.996 -6.839 1.00 52.78 195 GLN A N 1
ATOM 1411 C CA . GLN A 1 195 ? -21.509 1.440 -7.715 1.00 52.78 195 GLN A CA 1
ATOM 1412 C C . GLN A 1 195 ? -21.074 2.871 -7.396 1.00 52.78 195 GLN A C 1
ATOM 1414 O O . GLN A 1 195 ? -19.891 3.154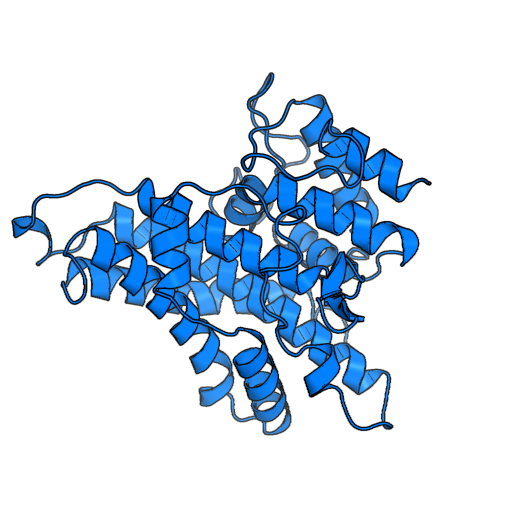 -7.492 1.00 52.78 195 GLN A O 1
ATOM 1419 N N . ALA A 1 196 ? -21.990 3.752 -6.978 1.00 52.53 196 ALA A N 1
ATOM 1420 C CA . ALA A 1 196 ? -21.654 5.124 -6.602 1.00 52.53 196 ALA A CA 1
ATOM 1421 C C . ALA A 1 196 ? -20.934 5.199 -5.246 1.00 52.53 196 ALA A C 1
ATOM 1423 O O . ALA A 1 196 ? -20.110 6.079 -5.047 1.00 52.53 196 ALA A O 1
ATOM 1424 N N . ARG A 1 197 ? -21.211 4.268 -4.319 1.00 58.03 197 ARG A N 1
ATOM 1425 C CA . ARG A 1 197 ? -20.591 4.231 -2.980 1.00 58.03 197 ARG A CA 1
ATOM 1426 C C . ARG A 1 197 ? -19.100 3.887 -3.016 1.00 58.03 197 ARG A C 1
ATOM 1428 O O . ARG A 1 197 ? -18.365 4.286 -2.113 1.00 58.03 197 ARG A O 1
ATOM 1435 N N . TYR A 1 198 ? -18.711 3.106 -4.017 1.00 59.62 198 TYR A N 1
ATOM 1436 C CA . TYR A 1 198 ? -17.349 2.626 -4.241 1.00 59.62 198 TYR A CA 1
ATOM 1437 C C . TYR A 1 198 ? -16.783 3.121 -5.576 1.00 59.62 198 TYR A C 1
ATOM 1439 O O . TYR A 1 198 ? -15.773 2.603 -6.042 1.00 59.62 198 TYR A O 1
ATOM 1447 N N . ALA A 1 199 ? -17.441 4.097 -6.210 1.00 59.81 199 ALA A N 1
ATOM 1448 C CA . ALA A 1 199 ? -16.884 4.775 -7.365 1.00 59.81 199 ALA A CA 1
ATOM 1449 C C . ALA A 1 199 ? -15.648 5.547 -6.905 1.00 59.81 199 ALA A C 1
ATOM 1451 O O . ALA A 1 199 ? -15.693 6.286 -5.925 1.00 59.81 199 ALA A O 1
ATOM 1452 N N . TYR A 1 200 ? -14.540 5.380 -7.614 1.00 61.47 200 TYR A N 1
ATOM 1453 C CA . TYR A 1 200 ? -13.333 6.136 -7.339 1.00 61.47 200 TYR A CA 1
ATOM 1454 C C . TYR A 1 200 ? -13.584 7.631 -7.575 1.00 61.47 200 TYR A C 1
ATOM 1456 O O . TYR A 1 200 ? -13.976 8.049 -8.667 1.00 61.47 200 TYR A O 1
ATOM 1464 N N . HIS A 1 201 ? -13.329 8.449 -6.554 1.00 61.69 201 HIS A N 1
ATOM 1465 C CA . HIS A 1 201 ? -13.652 9.878 -6.580 1.00 61.69 201 HIS A CA 1
ATOM 1466 C C . HIS A 1 201 ? -12.490 10.806 -6.968 1.00 61.69 201 HIS A C 1
ATOM 1468 O O . HIS A 1 201 ? -12.683 12.019 -7.020 1.00 61.69 201 HIS A O 1
ATOM 1474 N N . GLY A 1 202 ? -11.317 10.279 -7.327 1.00 56.53 202 GLY A N 1
ATOM 1475 C CA . GLY A 1 202 ? -10.146 11.104 -7.630 1.00 56.53 202 GLY A CA 1
ATOM 1476 C C . GLY A 1 202 ? -9.516 11.702 -6.367 1.00 56.53 202 GLY A C 1
ATOM 1477 O O . GLY A 1 202 ? -10.167 12.342 -5.549 1.00 56.53 202 GLY A O 1
ATOM 1478 N N . VAL A 1 203 ? -8.210 11.504 -6.211 1.00 54.56 203 VAL A N 1
ATOM 1479 C CA . VAL A 1 203 ? -7.440 11.830 -4.994 1.00 54.56 203 VAL A CA 1
ATOM 1480 C C . VAL A 1 203 ? -7.249 13.332 -4.728 1.00 54.56 203 VAL A C 1
ATOM 1482 O O . VAL A 1 203 ? -6.829 13.711 -3.635 1.00 54.56 203 VAL A O 1
ATOM 1485 N N . GLY A 1 204 ? -7.578 14.206 -5.686 1.00 53.88 204 GLY A N 1
ATOM 1486 C CA . GLY A 1 204 ? -7.253 15.639 -5.630 1.00 53.88 204 GLY A CA 1
ATOM 1487 C C . GLY A 1 204 ? -7.673 16.361 -4.340 1.00 53.88 204 GLY A C 1
ATOM 1488 O O . GLY A 1 204 ? -6.990 17.291 -3.921 1.00 53.88 204 GLY A O 1
ATOM 1489 N N . SER A 1 205 ? -8.732 15.903 -3.662 1.00 52.28 205 SER A N 1
ATOM 1490 C CA . SER A 1 205 ? -9.241 16.499 -2.418 1.00 52.28 205 SER A CA 1
ATOM 1491 C C . SER A 1 205 ? -8.671 15.908 -1.116 1.00 52.28 205 SER A C 1
ATOM 1493 O O . SER A 1 205 ? -8.937 16.458 -0.050 1.00 52.28 205 SER A O 1
ATOM 1495 N N . LEU A 1 206 ? -7.881 14.824 -1.160 1.00 62.28 206 LEU A N 1
ATOM 1496 C CA . LEU A 1 206 ? -7.290 14.166 0.023 1.00 62.28 206 LEU A CA 1
ATOM 1497 C C . LEU A 1 206 ? -5.762 14.074 -0.020 1.00 62.28 206 LEU A C 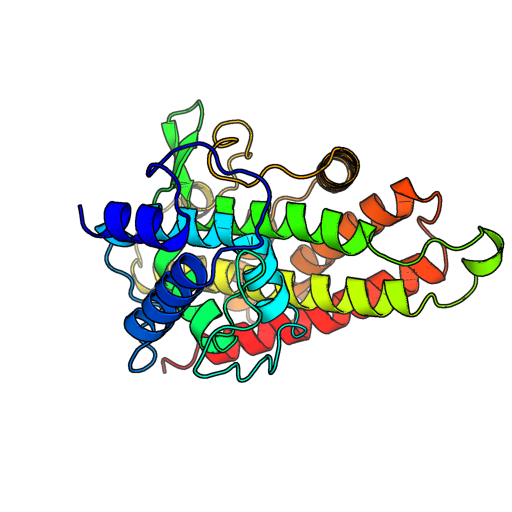1
ATOM 1499 O O . LEU A 1 206 ? -5.180 13.150 0.550 1.00 62.28 206 LEU A O 1
ATOM 1503 N N . ALA A 1 207 ? -5.092 15.062 -0.617 1.00 62.81 207 ALA A N 1
ATOM 1504 C CA . ALA A 1 207 ? -3.628 15.150 -0.604 1.00 62.81 207 ALA A CA 1
ATOM 1505 C C . ALA A 1 207 ? -3.017 15.007 0.811 1.00 62.81 207 ALA A C 1
ATOM 1507 O O . ALA A 1 207 ? -1.897 14.540 0.954 1.00 62.81 207 ALA A O 1
ATOM 1508 N N . ASN A 1 208 ? -3.765 15.340 1.870 1.00 71.12 208 ASN A N 1
ATOM 1509 C CA . ASN A 1 208 ? -3.314 15.214 3.259 1.00 71.12 208 ASN A CA 1
ATOM 1510 C C . ASN A 1 208 ? -3.386 13.782 3.828 1.00 71.12 208 ASN A C 1
ATOM 1512 O O . ASN A 1 208 ? -2.916 13.555 4.941 1.00 71.12 208 ASN A O 1
ATOM 1516 N N . THR A 1 209 ? -4.030 12.835 3.145 1.00 78.50 209 THR A N 1
ATOM 1517 C CA . THR A 1 209 ? -4.277 11.465 3.642 1.00 78.50 209 THR A CA 1
ATOM 1518 C C . THR A 1 209 ? -3.416 10.419 2.945 1.00 78.50 209 THR A C 1
ATOM 1520 O O . THR A 1 209 ? -3.359 9.283 3.406 1.00 78.50 209 THR A O 1
ATOM 1523 N N . ILE A 1 210 ? -2.745 10.798 1.862 1.00 84.19 210 ILE A N 1
ATOM 1524 C CA . ILE A 1 210 ? -1.820 9.953 1.112 1.00 84.19 210 ILE A CA 1
ATOM 1525 C C . ILE A 1 210 ? -0.406 10.499 1.338 1.00 84.19 210 ILE A C 1
ATOM 1527 O O . ILE A 1 210 ? -0.243 11.720 1.399 1.00 84.19 210 ILE A O 1
ATOM 1531 N N . PRO A 1 211 ? 0.612 9.637 1.496 1.00 87.12 211 PRO A N 1
ATOM 1532 C CA . PRO A 1 211 ? 1.984 10.087 1.664 1.00 87.12 211 PRO A CA 1
ATOM 1533 C C . PRO A 1 211 ? 2.499 10.921 0.490 1.00 87.12 211 PRO A C 1
ATOM 1535 O O . PRO A 1 211 ? 2.046 10.808 -0.651 1.00 87.12 211 PRO A O 1
ATOM 1538 N N . VAL A 1 212 ? 3.524 11.721 0.764 1.00 86.88 212 VAL A N 1
ATOM 1539 C CA . VAL A 1 212 ? 4.249 12.460 -0.269 1.00 86.88 212 VAL A CA 1
ATOM 1540 C C . VAL A 1 212 ? 5.225 11.521 -0.977 1.00 86.88 212 VAL A C 1
ATOM 1542 O O . VAL A 1 212 ? 6.199 11.063 -0.378 1.00 86.88 212 VAL A O 1
ATOM 1545 N N . PHE A 1 213 ? 4.990 11.298 -2.269 1.00 86.75 213 PHE A N 1
ATOM 1546 C CA . PHE A 1 213 ? 5.885 10.564 -3.168 1.00 86.75 213 PHE A CA 1
ATOM 1547 C C . PHE A 1 213 ? 6.767 11.515 -3.983 1.00 86.75 213 PHE A C 1
ATOM 1549 O O . PHE A 1 213 ? 6.420 12.679 -4.189 1.00 86.75 213 PHE A O 1
ATOM 1556 N N . GLY A 1 214 ? 7.913 11.027 -4.462 1.00 84.62 214 GLY A N 1
ATOM 1557 C CA . GLY A 1 214 ? 8.801 11.818 -5.324 1.00 84.62 214 GLY A CA 1
ATOM 1558 C C . GLY A 1 214 ? 8.224 12.107 -6.720 1.00 84.62 214 GLY A C 1
ATOM 1559 O O . GLY A 1 214 ? 7.425 11.334 -7.245 1.00 84.62 214 GLY A O 1
ATOM 1560 N N . ASP A 1 215 ? 8.702 13.175 -7.370 1.00 86.12 215 ASP A N 1
ATOM 1561 C CA . ASP A 1 215 ? 8.212 13.654 -8.678 1.00 86.12 215 ASP A CA 1
ATOM 1562 C C . ASP A 1 215 ? 8.153 12.572 -9.767 1.00 86.12 215 ASP A C 1
ATOM 1564 O O . ASP A 1 215 ? 7.255 12.566 -10.608 1.00 86.12 215 ASP A O 1
ATOM 1568 N N . VAL A 1 216 ? 9.134 11.661 -9.797 1.00 82.75 216 VAL A N 1
ATOM 1569 C CA . VAL A 1 216 ? 9.162 10.578 -10.794 1.00 82.75 216 VAL A CA 1
ATOM 1570 C C . VAL A 1 216 ? 8.027 9.587 -10.540 1.00 82.75 216 VAL A C 1
ATOM 1572 O O . VAL A 1 216 ? 7.346 9.196 -11.484 1.00 82.75 216 VAL A O 1
ATOM 1575 N N . ALA A 1 217 ? 7.786 9.229 -9.277 1.00 83.81 217 ALA A N 1
ATOM 1576 C CA . ALA A 1 217 ? 6.694 8.341 -8.898 1.00 83.81 217 ALA A CA 1
ATOM 1577 C C . ALA A 1 217 ? 5.333 8.969 -9.229 1.00 83.81 217 ALA A C 1
ATOM 1579 O O . ALA A 1 217 ? 4.481 8.300 -9.806 1.00 83.81 217 ALA A O 1
ATOM 1580 N N . GLN A 1 218 ? 5.165 10.269 -8.963 1.00 82.56 218 GLN A N 1
ATOM 1581 C CA . GLN A 1 218 ? 3.958 11.010 -9.342 1.00 82.56 218 GLN A CA 1
ATOM 1582 C C . GLN A 1 218 ? 3.716 10.965 -10.856 1.00 82.56 218 GLN A C 1
ATOM 1584 O O . GLN A 1 218 ? 2.644 10.550 -11.283 1.00 82.56 218 GLN A O 1
ATOM 1589 N N . ARG A 1 219 ? 4.732 11.267 -11.680 1.00 81.69 219 ARG A N 1
ATOM 1590 C CA . ARG A 1 219 ? 4.611 11.173 -13.149 1.00 81.69 219 ARG A CA 1
ATOM 1591 C C . ARG A 1 219 ? 4.243 9.771 -13.627 1.00 81.69 219 ARG A C 1
ATOM 1593 O O . ARG A 1 219 ? 3.441 9.634 -14.546 1.00 81.69 219 ARG A O 1
ATOM 1600 N N . THR A 1 220 ? 4.824 8.742 -13.015 1.00 83.00 220 THR A N 1
ATOM 1601 C CA . THR A 1 220 ? 4.505 7.343 -13.315 1.00 83.00 220 THR A CA 1
ATOM 1602 C C . THR A 1 220 ? 3.038 7.030 -13.010 1.00 83.00 220 THR A C 1
ATOM 1604 O O . THR A 1 220 ? 2.355 6.443 -13.849 1.00 83.00 220 THR A O 1
ATOM 1607 N N . VAL A 1 221 ? 2.533 7.439 -11.841 1.00 80.38 221 VAL A N 1
ATOM 1608 C CA . VAL A 1 221 ? 1.125 7.240 -11.456 1.00 80.38 221 VAL A CA 1
ATOM 1609 C C . VAL A 1 221 ? 0.180 8.021 -12.370 1.00 80.38 221 VAL A C 1
ATOM 1611 O O . VAL A 1 221 ? -0.819 7.457 -12.817 1.00 80.38 221 VAL A O 1
ATOM 1614 N N . ASP A 1 222 ? 0.515 9.270 -12.703 1.00 75.06 222 ASP A N 1
ATOM 1615 C CA . ASP A 1 222 ? -0.276 10.123 -13.596 1.00 75.06 222 ASP A CA 1
ATOM 1616 C C . ASP A 1 222 ? -0.375 9.528 -15.012 1.00 75.06 222 ASP A C 1
ATOM 1618 O O . ASP A 1 222 ? -1.455 9.491 -15.612 1.00 75.06 222 ASP A O 1
ATOM 1622 N N . ALA A 1 223 ? 0.740 9.007 -15.539 1.00 67.25 223 ALA A N 1
ATOM 1623 C CA . ALA A 1 223 ? 0.782 8.317 -16.829 1.00 67.25 223 ALA A CA 1
ATOM 1624 C C . ALA A 1 223 ? -0.017 7.003 -16.809 1.00 67.25 223 ALA A C 1
ATOM 1626 O O . ALA A 1 223 ? -0.643 6.627 -17.804 1.00 67.25 223 ALA A O 1
ATOM 1627 N N . ALA A 1 224 ? -0.039 6.320 -15.666 1.00 66.12 224 ALA A N 1
ATOM 1628 C CA . ALA A 1 224 ? -0.799 5.103 -15.435 1.00 66.12 224 ALA A CA 1
ATOM 1629 C C . ALA A 1 224 ? -2.244 5.414 -15.015 1.00 66.12 224 ALA A C 1
ATOM 1631 O O . ALA A 1 224 ? -2.692 4.974 -13.955 1.00 66.12 224 ALA A O 1
ATOM 1632 N N . THR A 1 225 ? -2.986 6.169 -15.839 1.00 60.81 225 THR A N 1
ATOM 1633 C CA . THR A 1 225 ? -4.400 6.486 -15.574 1.00 60.81 225 THR A CA 1
ATOM 1634 C C . THR A 1 225 ? -5.191 5.190 -15.388 1.00 60.81 225 THR A C 1
ATOM 1636 O O . THR A 1 225 ? -5.445 4.449 -16.339 1.00 60.81 225 THR A O 1
ATOM 1639 N N . TYR A 1 226 ? -5.565 4.901 -14.146 1.00 60.53 226 TYR A N 1
ATOM 1640 C CA . TYR A 1 226 ? -6.241 3.670 -13.779 1.00 60.53 226 TYR A CA 1
ATOM 1641 C C . TYR A 1 226 ? -7.233 3.928 -12.653 1.00 60.53 226 TYR A C 1
ATOM 1643 O O . TYR A 1 226 ? -6.926 4.627 -11.687 1.00 60.53 226 TYR A O 1
ATOM 1651 N N . GLU A 1 227 ? -8.420 3.353 -12.815 1.00 67.38 227 GLU A N 1
ATOM 1652 C CA . GLU A 1 227 ? -9.543 3.473 -11.902 1.00 67.38 227 GLU A CA 1
ATOM 1653 C C . GLU A 1 227 ? -9.882 2.079 -11.376 1.00 67.38 227 GLU A C 1
ATOM 1655 O O . GLU A 1 227 ? -10.544 1.289 -12.049 1.00 67.38 227 GLU A O 1
ATOM 1660 N N . TRP A 1 228 ? -9.412 1.772 -10.170 1.00 66.88 228 TRP A N 1
ATOM 1661 C CA . TRP A 1 228 ? -9.558 0.447 -9.567 1.00 66.88 228 TRP A CA 1
ATOM 1662 C C . TRP A 1 228 ? -11.023 0.039 -9.367 1.00 66.88 228 TRP A C 1
ATOM 1664 O O . TRP A 1 228 ? -11.359 -1.139 -9.498 1.00 66.88 228 TRP A O 1
ATOM 1674 N N . SER A 1 229 ? -11.908 1.009 -9.103 1.00 63.59 229 SER A N 1
ATOM 1675 C CA . SER A 1 229 ? -13.325 0.760 -8.827 1.00 63.59 229 SER A CA 1
ATOM 1676 C C . SER A 1 229 ? -14.029 0.091 -9.999 1.00 63.59 229 SER A C 1
ATOM 1678 O O . SER A 1 229 ? -14.823 -0.821 -9.787 1.00 63.59 229 SER A O 1
ATOM 1680 N N . LYS A 1 230 ? -13.712 0.473 -11.245 1.00 67.69 230 LYS A N 1
ATOM 1681 C CA . LYS A 1 230 ? -14.307 -0.140 -12.447 1.00 67.69 230 LYS A CA 1
ATOM 1682 C C . LYS A 1 230 ? -14.044 -1.635 -12.523 1.00 67.69 230 LYS A C 1
ATOM 1684 O O . LYS A 1 230 ? -14.923 -2.397 -12.927 1.00 67.69 230 LYS A O 1
ATOM 1689 N N . ASP A 1 231 ? -12.864 -2.053 -12.099 1.00 66.25 231 ASP A N 1
ATOM 1690 C CA . ASP A 1 231 ? -12.452 -3.441 -12.220 1.00 66.25 231 ASP A CA 1
ATOM 1691 C C . ASP A 1 231 ? -12.963 -4.290 -11.080 1.00 66.25 231 ASP A C 1
ATOM 1693 O O . ASP A 1 231 ? -13.460 -5.377 -11.339 1.00 66.25 231 ASP A O 1
ATOM 1697 N N . VAL A 1 232 ? -12.960 -3.771 -9.854 1.00 66.12 232 VAL A N 1
ATOM 1698 C CA . VAL A 1 232 ? -13.603 -4.451 -8.724 1.00 66.12 232 VAL A CA 1
ATOM 1699 C C . VAL A 1 232 ? -15.115 -4.594 -8.966 1.00 66.12 232 VAL A C 1
ATOM 1701 O O . VAL A 1 232 ? -15.698 -5.646 -8.704 1.00 66.12 232 VAL A O 1
ATOM 1704 N N . ILE A 1 233 ? -15.762 -3.577 -9.550 1.00 64.75 233 ILE A N 1
ATOM 1705 C CA . ILE A 1 233 ? -17.173 -3.645 -9.960 1.00 64.75 233 ILE A CA 1
ATOM 1706 C C . ILE A 1 233 ? -17.381 -4.695 -11.063 1.00 64.75 233 ILE A C 1
ATOM 1708 O O . ILE A 1 233 ? -18.310 -5.498 -10.977 1.00 64.75 233 ILE A O 1
ATOM 1712 N N . THR A 1 234 ? -16.528 -4.716 -12.088 1.00 65.69 234 THR A N 1
ATOM 1713 C CA . THR A 1 234 ? -16.610 -5.712 -13.172 1.00 65.69 234 THR A CA 1
ATOM 1714 C C . THR A 1 234 ? -16.355 -7.128 -12.646 1.00 65.69 234 THR A C 1
ATOM 1716 O O . THR A 1 234 ? -17.038 -8.077 -13.027 1.00 65.69 234 THR A O 1
ATOM 1719 N N . GLU A 1 235 ? -15.403 -7.285 -11.730 1.00 66.06 235 GLU A N 1
ATOM 1720 C CA . GLU A 1 235 ? -15.088 -8.544 -11.062 1.00 66.06 235 GLU A CA 1
ATOM 1721 C C . GLU A 1 235 ? -16.277 -9.052 -10.248 1.00 66.06 235 GLU A C 1
ATOM 1723 O O . GLU A 1 235 ? -16.659 -10.208 -10.413 1.00 66.06 235 GLU A O 1
ATOM 1728 N N . LYS A 1 236 ? -16.940 -8.188 -9.468 1.00 65.19 236 LYS A N 1
ATOM 1729 C CA . LYS A 1 236 ? -18.203 -8.521 -8.785 1.00 65.19 236 LYS A CA 1
ATOM 1730 C C . LYS A 1 236 ? -19.221 -9.125 -9.757 1.00 65.19 236 LYS A C 1
ATOM 1732 O O . LYS A 1 236 ? -19.845 -10.142 -9.444 1.00 65.19 236 LYS A O 1
ATOM 1737 N N . GLU A 1 237 ? -19.410 -8.509 -10.927 1.00 62.78 237 GLU A N 1
ATOM 1738 C CA . GLU A 1 237 ? -20.343 -9.010 -11.943 1.00 62.78 237 GLU A CA 1
ATOM 1739 C C . GLU A 1 237 ? -19.928 -10.379 -12.495 1.00 62.78 237 GLU A C 1
ATOM 1741 O O . GLU A 1 237 ? -20.792 -11.223 -12.736 1.00 62.78 237 GLU A O 1
ATOM 1746 N N . ASN A 1 238 ? -18.628 -10.622 -12.664 1.00 64.12 238 ASN A N 1
ATOM 1747 C CA . ASN A 1 238 ? -18.099 -11.892 -13.165 1.00 64.12 238 ASN A CA 1
ATOM 1748 C C . ASN A 1 238 ? -18.177 -13.011 -12.120 1.00 64.12 238 ASN A C 1
ATOM 1750 O O . ASN A 1 238 ? -18.633 -14.103 -12.458 1.00 64.12 238 ASN A O 1
ATOM 1754 N N . VAL A 1 239 ? -17.857 -12.724 -10.852 1.00 62.88 239 VAL A N 1
ATOM 1755 C CA . VAL A 1 239 ? -18.035 -13.652 -9.721 1.00 62.88 239 VAL A CA 1
ATOM 1756 C C . VAL A 1 239 ? -19.503 -14.062 -9.605 1.00 62.88 239 VAL A C 1
ATOM 1758 O O . VAL A 1 239 ? -19.817 -15.242 -9.454 1.00 62.88 239 VAL A O 1
ATOM 1761 N N . ALA A 1 240 ? -20.432 -13.112 -9.755 1.00 60.16 240 ALA A N 1
ATOM 1762 C CA . ALA A 1 240 ? -21.866 -13.405 -9.776 1.00 60.16 240 ALA A CA 1
ATOM 1763 C C . ALA A 1 240 ? -22.292 -14.283 -10.971 1.00 60.16 240 ALA A C 1
ATOM 1765 O O . ALA A 1 240 ? -23.308 -14.974 -10.898 1.00 60.16 240 ALA A O 1
ATOM 1766 N N . ARG A 1 241 ? -21.526 -14.267 -12.068 1.00 54.16 241 ARG A N 1
ATOM 1767 C CA . ARG A 1 241 ? -21.781 -15.036 -13.296 1.00 54.16 241 ARG A CA 1
ATOM 1768 C C . ARG A 1 241 ? -20.956 -16.327 -13.399 1.00 54.16 241 ARG A C 1
ATOM 1770 O O . ARG A 1 241 ? -21.119 -17.037 -14.388 1.00 54.16 241 ARG A O 1
ATOM 1777 N N . ALA A 1 242 ? -20.126 -16.645 -12.399 1.00 57.22 242 ALA A N 1
ATOM 1778 C CA . ALA A 1 242 ? -19.147 -17.741 -12.419 1.00 57.22 242 ALA A CA 1
ATOM 1779 C C . ALA A 1 242 ? -18.169 -17.681 -13.618 1.00 57.22 242 ALA A C 1
ATOM 1781 O O . ALA A 1 242 ? -17.701 -18.711 -14.110 1.00 57.22 242 ALA A O 1
ATOM 1782 N N . ASP A 1 243 ? -17.867 -16.473 -14.102 1.00 53.16 243 ASP A N 1
ATOM 1783 C CA . ASP A 1 243 ? -17.119 -16.219 -15.341 1.00 53.16 243 ASP A CA 1
ATOM 1784 C C . ASP A 1 243 ? -15.615 -16.006 -15.039 1.00 53.16 243 ASP A C 1
ATOM 1786 O O . ASP A 1 243 ? -15.034 -14.953 -15.315 1.00 53.16 243 ASP A O 1
ATOM 1790 N N . VAL A 1 244 ? -14.977 -17.038 -14.466 1.00 49.00 244 VAL A N 1
ATOM 1791 C CA . VAL A 1 244 ? -13.630 -17.010 -13.839 1.00 49.00 244 VAL A CA 1
ATOM 1792 C C . VAL A 1 244 ? -12.539 -16.375 -14.714 1.00 49.00 244 VAL A C 1
ATOM 1794 O O . VAL A 1 244 ? -11.661 -15.671 -14.225 1.00 49.00 244 VAL A O 1
ATOM 1797 N N . SER A 1 245 ? -12.597 -16.555 -16.037 1.00 50.66 245 SER A N 1
ATOM 1798 C CA . SER A 1 245 ? -11.574 -16.020 -16.956 1.00 50.66 245 SER A CA 1
ATOM 1799 C C . SER A 1 245 ? -11.529 -14.485 -17.060 1.00 50.66 245 SER A C 1
ATOM 1801 O O . SER A 1 245 ? -10.511 -13.940 -17.488 1.00 50.66 245 SER A O 1
ATOM 1803 N N . ARG A 1 246 ? -12.608 -13.779 -16.685 1.00 54.34 246 ARG A N 1
ATOM 1804 C CA . ARG A 1 246 ? -12.697 -12.307 -16.741 1.00 54.34 246 ARG A CA 1
ATOM 1805 C C . ARG A 1 246 ? -12.474 -11.634 -15.388 1.00 54.34 246 ARG A C 1
ATOM 1807 O O . ARG A 1 246 ? -12.369 -10.412 -15.339 1.00 54.34 246 ARG A O 1
ATOM 1814 N N . GLU A 1 247 ? -12.369 -12.406 -14.308 1.00 57.81 247 GLU A N 1
ATOM 1815 C CA . GLU A 1 247 ? -12.338 -11.895 -12.933 1.00 57.81 247 GLU A CA 1
ATOM 1816 C C . GLU A 1 247 ? -11.073 -11.090 -12.593 1.00 57.81 247 GLU A C 1
ATOM 1818 O O . GLU A 1 247 ? -11.103 -10.336 -11.637 1.00 57.81 247 GLU A O 1
ATOM 1823 N N . THR A 1 248 ? -9.974 -11.199 -13.350 1.00 63.97 248 THR A N 1
ATOM 1824 C CA . THR A 1 248 ? -8.656 -10.630 -12.966 1.00 63.97 248 THR A CA 1
ATOM 1825 C C . THR A 1 248 ? -8.082 -9.632 -13.981 1.00 63.97 248 THR A C 1
ATOM 1827 O O . THR A 1 248 ? -7.057 -8.996 -13.738 1.00 63.97 248 THR A O 1
ATOM 1830 N N . ALA A 1 249 ? -8.710 -9.489 -15.152 1.00 70.00 249 ALA A N 1
ATOM 1831 C CA . ALA A 1 249 ? -8.098 -8.813 -16.299 1.00 70.00 249 ALA A CA 1
ATOM 1832 C C . ALA A 1 249 ? -7.845 -7.314 -16.068 1.00 70.00 249 ALA A C 1
ATOM 1834 O O . ALA A 1 249 ? -6.823 -6.789 -16.508 1.00 70.00 249 ALA A O 1
ATOM 1835 N N . GLY A 1 250 ? -8.758 -6.644 -15.369 1.00 69.50 250 GLY A N 1
ATOM 1836 C CA . GLY A 1 250 ? -8.683 -5.210 -15.134 1.00 69.50 250 GLY A CA 1
ATOM 1837 C C . GLY A 1 250 ? -7.568 -4.805 -14.164 1.00 69.50 250 GLY A C 1
ATOM 1838 O O . GLY A 1 250 ? -6.705 -3.999 -14.507 1.00 69.50 250 GLY A O 1
ATOM 1839 N N . GLY A 1 251 ? -7.497 -5.431 -12.987 1.00 75.50 251 GLY A N 1
ATOM 1840 C CA . GLY A 1 251 ? -6.430 -5.143 -12.023 1.00 75.50 251 GLY A CA 1
ATOM 1841 C C . GLY A 1 251 ? -5.024 -5.489 -12.529 1.00 75.50 251 GLY A C 1
ATOM 1842 O O . GLY A 1 251 ? -4.064 -4.760 -12.259 1.00 75.50 251 GLY A O 1
ATOM 1843 N N . ILE A 1 252 ? -4.909 -6.532 -13.360 1.00 86.56 252 ILE A N 1
ATOM 1844 C CA . ILE A 1 252 ? -3.684 -6.811 -14.124 1.00 86.56 252 ILE A CA 1
ATOM 1845 C C . ILE A 1 252 ? -3.378 -5.662 -15.094 1.00 86.56 252 ILE A C 1
ATOM 1847 O O . ILE A 1 252 ? -2.227 -5.244 -15.189 1.00 86.56 252 ILE A O 1
ATOM 1851 N N . ALA A 1 253 ? -4.378 -5.128 -15.804 1.00 85.31 253 ALA A N 1
ATOM 1852 C CA . ALA A 1 253 ? -4.181 -3.994 -16.705 1.00 85.31 253 ALA A CA 1
ATOM 1853 C C . ALA A 1 253 ? -3.714 -2.736 -15.955 1.00 85.31 253 ALA A C 1
ATOM 1855 O O . ALA A 1 253 ? -2.780 -2.085 -16.411 1.00 85.31 253 ALA A O 1
ATOM 1856 N N . GLY A 1 254 ? -4.283 -2.432 -14.784 1.00 84.44 254 GLY A N 1
ATOM 1857 C CA . GLY A 1 254 ? -3.821 -1.330 -13.932 1.00 84.44 254 GLY A CA 1
ATOM 1858 C C . GLY A 1 254 ? -2.369 -1.489 -13.480 1.00 84.44 254 GLY A C 1
ATOM 1859 O O . GLY A 1 254 ? -1.572 -0.558 -13.598 1.00 84.44 254 GLY A O 1
ATOM 1860 N N . THR A 1 255 ? -2.002 -2.696 -13.046 1.00 90.38 255 THR A N 1
ATOM 1861 C CA . THR A 1 255 ? -0.624 -3.036 -12.654 1.00 90.38 255 THR A CA 1
ATOM 1862 C C . THR A 1 255 ? 0.340 -2.910 -13.838 1.00 90.38 255 THR A C 1
ATOM 1864 O O . THR A 1 255 ? 1.413 -2.321 -13.715 1.00 90.38 255 THR A O 1
ATOM 1867 N N . ASN A 1 256 ? -0.059 -3.394 -15.016 1.00 91.88 256 ASN A N 1
ATOM 1868 C CA . ASN A 1 256 ? 0.731 -3.278 -16.239 1.00 91.88 256 ASN A CA 1
ATOM 1869 C C . ASN A 1 256 ? 0.888 -1.824 -16.688 1.00 91.88 256 ASN A C 1
ATOM 1871 O O . ASN A 1 256 ? 1.983 -1.445 -17.084 1.00 91.88 256 ASN A O 1
ATOM 1875 N N . ASN A 1 257 ? -0.160 -1.003 -16.581 1.00 90.38 257 ASN A N 1
ATOM 1876 C CA . ASN A 1 257 ? -0.088 0.424 -16.895 1.00 90.38 257 ASN A CA 1
ATOM 1877 C C . ASN A 1 257 ? 0.896 1.150 -15.971 1.00 90.38 257 ASN A C 1
ATOM 1879 O O . ASN A 1 257 ? 1.625 2.023 -16.435 1.00 90.38 257 ASN A O 1
ATOM 1883 N N . LEU A 1 258 ? 0.953 0.776 -14.687 1.00 92.38 258 LEU A N 1
ATOM 1884 C CA . LEU A 1 258 ? 1.928 1.319 -13.738 1.00 92.38 258 LEU A CA 1
ATOM 1885 C C . LEU A 1 258 ? 3.366 0.967 -14.142 1.00 92.38 258 LEU A C 1
ATOM 1887 O O . LEU A 1 258 ? 4.233 1.839 -14.166 1.00 92.38 258 LEU A O 1
ATOM 1891 N N . ILE A 1 259 ? 3.609 -0.295 -14.503 1.00 94.56 259 ILE A N 1
ATOM 1892 C CA . ILE A 1 259 ? 4.926 -0.758 -14.958 1.00 94.56 259 ILE A CA 1
ATOM 1893 C C . ILE A 1 259 ? 5.296 -0.115 -16.295 1.00 94.56 259 ILE A C 1
ATOM 1895 O O . ILE A 1 259 ? 6.434 0.306 -16.465 1.00 94.56 259 ILE A O 1
ATOM 1899 N N . ASP A 1 260 ? 4.349 0.025 -17.221 1.00 93.75 260 ASP A N 1
ATOM 1900 C CA . ASP A 1 260 ? 4.567 0.722 -18.487 1.00 93.75 260 ASP A CA 1
ATOM 1901 C C . ASP A 1 260 ? 4.892 2.201 -18.263 1.00 93.75 260 ASP A C 1
ATOM 1903 O O . ASP A 1 260 ? 5.788 2.716 -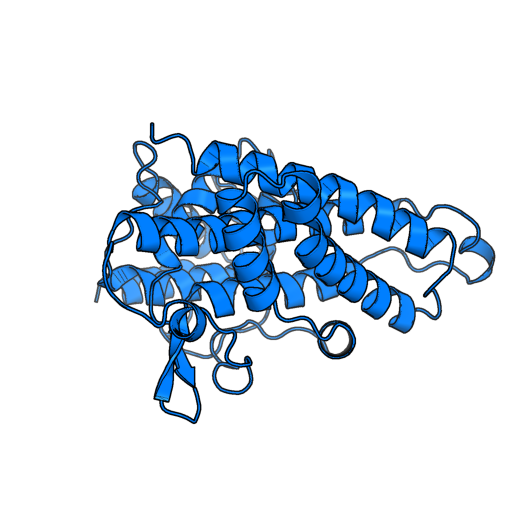18.923 1.00 93.75 260 ASP A O 1
ATOM 1907 N N . GLY A 1 261 ? 4.209 2.877 -17.332 1.00 92.06 261 GLY A N 1
ATOM 1908 C CA . GLY A 1 261 ? 4.515 4.257 -16.950 1.00 92.06 261 GLY A CA 1
ATOM 1909 C C . GLY A 1 261 ? 5.927 4.391 -16.379 1.00 92.06 261 GLY A C 1
ATOM 1910 O O . GLY A 1 261 ? 6.683 5.262 -16.797 1.00 92.06 261 GLY A O 1
ATOM 1911 N N . TRP A 1 262 ? 6.323 3.480 -15.490 1.00 93.81 262 TRP A N 1
ATOM 1912 C CA . TRP A 1 262 ? 7.674 3.441 -14.925 1.00 93.81 262 TRP A CA 1
ATOM 1913 C C . TRP A 1 262 ? 8.753 3.099 -15.969 1.00 93.81 262 TRP A C 1
ATOM 1915 O O . TRP A 1 262 ? 9.856 3.646 -15.937 1.00 93.81 262 TRP A O 1
ATOM 1925 N N . ALA A 1 263 ? 8.461 2.197 -16.905 1.00 93.88 263 ALA A N 1
ATOM 1926 C CA . ALA A 1 263 ? 9.378 1.850 -17.984 1.00 93.88 263 ALA A CA 1
ATOM 1927 C C . ALA A 1 263 ? 9.531 3.012 -18.979 1.00 93.88 263 ALA A C 1
ATOM 1929 O O . ALA A 1 263 ? 10.616 3.217 -19.522 1.00 93.88 263 ALA A O 1
ATOM 1930 N N . ASP A 1 264 ? 8.474 3.797 -19.192 1.00 92.25 264 ASP A N 1
ATOM 1931 C CA . ASP A 1 264 ? 8.498 4.997 -20.033 1.00 92.25 264 ASP A CA 1
ATOM 1932 C C . ASP A 1 264 ? 9.451 6.061 -19.474 1.00 92.25 264 ASP A C 1
ATOM 1934 O O . ASP A 1 264 ? 10.240 6.628 -20.225 1.00 92.25 264 ASP A O 1
ATOM 1938 N N . THR A 1 265 ? 9.510 6.247 -18.144 1.00 89.69 265 THR A N 1
ATOM 1939 C CA . THR A 1 265 ? 10.477 7.177 -17.516 1.00 89.69 265 THR A CA 1
ATOM 1940 C C . THR A 1 265 ? 11.947 6.772 -17.711 1.00 89.69 265 THR A C 1
ATOM 1942 O O . THR A 1 265 ? 12.849 7.545 -17.382 1.00 89.69 265 THR A O 1
ATOM 1945 N N . ARG A 1 266 ? 12.195 5.571 -18.252 1.00 89.94 266 ARG A N 1
ATOM 1946 C CA . ARG A 1 266 ? 13.515 4.988 -18.550 1.00 89.94 266 ARG A CA 1
ATOM 1947 C C . ARG A 1 266 ? 13.775 4.796 -20.040 1.00 89.94 266 ARG A C 1
ATOM 1949 O O . ARG A 1 266 ? 14.769 4.155 -20.383 1.00 89.94 266 ARG A O 1
ATOM 1956 N N . ASP A 1 267 ? 12.886 5.281 -20.907 1.00 92.38 267 ASP A N 1
ATOM 1957 C CA . ASP A 1 267 ? 12.901 4.986 -22.344 1.00 92.38 267 ASP A CA 1
ATOM 1958 C C . ASP A 1 267 ? 12.966 3.467 -22.615 1.00 92.38 267 ASP A C 1
ATOM 1960 O O . ASP A 1 267 ? 13.669 3.001 -23.511 1.00 92.38 267 ASP A O 1
ATOM 1964 N N . ALA A 1 268 ? 12.293 2.672 -21.776 1.00 94.69 268 ALA A N 1
ATOM 1965 C CA . ALA A 1 268 ? 12.339 1.210 -21.792 1.00 94.69 268 ALA A CA 1
ATOM 1966 C C . ALA A 1 268 ? 10.978 0.567 -22.093 1.00 94.69 268 ALA A C 1
ATOM 1968 O O . ALA A 1 268 ? 10.865 -0.661 -22.132 1.00 94.69 268 ALA A O 1
ATOM 1969 N N . LYS A 1 269 ? 9.930 1.368 -22.304 1.00 94.06 269 LYS A N 1
ATOM 1970 C CA . LYS A 1 269 ? 8.592 0.867 -22.619 1.00 94.06 269 LYS A CA 1
ATOM 1971 C C . LYS A 1 269 ? 8.601 0.051 -23.916 1.00 94.06 269 LYS A C 1
ATOM 1973 O O . LYS A 1 269 ? 9.123 0.492 -24.936 1.00 94.06 269 LYS A O 1
ATOM 1978 N N . GLY A 1 270 ? 8.007 -1.142 -23.868 1.00 93.50 270 GLY A N 1
ATOM 1979 C CA . GLY A 1 270 ? 7.971 -2.084 -24.993 1.00 93.50 270 GLY A CA 1
ATOM 1980 C C . GLY A 1 270 ? 9.281 -2.838 -25.247 1.00 93.50 270 GLY A C 1
ATOM 1981 O O . GLY A 1 270 ? 9.368 -3.567 -26.231 1.00 93.50 270 GLY A O 1
ATOM 1982 N N . SER A 1 271 ? 10.295 -2.671 -24.392 1.00 96.62 271 SER A N 1
ATOM 1983 C CA . SER A 1 271 ? 11.491 -3.518 -24.417 1.00 96.62 271 SER A CA 1
ATOM 1984 C C . SER A 1 271 ? 11.219 -4.902 -23.828 1.00 96.62 271 SER A C 1
ATOM 1986 O O . SER A 1 271 ? 10.325 -5.054 -22.993 1.00 96.62 271 SER A O 1
ATOM 1988 N N . ASP A 1 272 ? 12.037 -5.895 -24.188 1.00 96.88 272 ASP A N 1
ATOM 1989 C CA . ASP A 1 272 ? 11.928 -7.249 -23.633 1.00 96.88 272 ASP A CA 1
ATOM 1990 C C . ASP A 1 272 ? 12.060 -7.231 -22.102 1.00 96.88 272 ASP A C 1
ATOM 1992 O O . ASP A 1 272 ? 11.308 -7.905 -21.402 1.00 96.88 272 ASP A O 1
ATOM 1996 N N . ALA A 1 273 ? 12.951 -6.398 -21.556 1.00 96.62 273 ALA A N 1
ATOM 1997 C CA . ALA A 1 273 ? 13.085 -6.203 -20.113 1.00 96.62 273 ALA A CA 1
ATOM 1998 C C . ALA A 1 273 ? 11.774 -5.734 -19.447 1.00 96.62 273 ALA A C 1
ATOM 2000 O O . ALA A 1 273 ? 11.393 -6.246 -18.394 1.00 96.62 273 ALA A O 1
ATOM 2001 N N . ALA A 1 274 ? 11.075 -4.767 -20.051 1.00 96.44 274 ALA A N 1
ATOM 2002 C CA . ALA A 1 274 ? 9.822 -4.238 -19.511 1.00 96.44 274 ALA A CA 1
ATOM 2003 C C . ALA A 1 274 ? 8.648 -5.219 -19.681 1.00 96.44 274 ALA A C 1
ATOM 2005 O O . ALA A 1 274 ? 7.818 -5.352 -18.780 1.00 96.44 274 ALA A O 1
ATOM 2006 N N . GLU A 1 275 ? 8.581 -5.938 -20.804 1.00 97.31 275 GLU A N 1
ATOM 2007 C CA . GLU A 1 275 ? 7.552 -6.959 -21.033 1.00 97.31 275 GLU A CA 1
ATOM 2008 C C . GLU A 1 275 ? 7.704 -8.154 -20.079 1.00 97.31 275 GLU A C 1
ATOM 2010 O O . GLU A 1 275 ? 6.706 -8.643 -19.544 1.00 97.31 275 GLU A O 1
ATOM 2015 N N . ASN A 1 276 ? 8.939 -8.576 -19.787 1.00 97.06 276 ASN A N 1
ATOM 2016 C CA . ASN A 1 276 ? 9.203 -9.608 -18.781 1.00 97.06 276 ASN A CA 1
ATOM 2017 C C . ASN A 1 276 ? 8.765 -9.161 -17.381 1.00 97.06 276 ASN A C 1
ATOM 2019 O O . ASN A 1 276 ? 8.030 -9.889 -16.711 1.00 97.06 276 ASN A O 1
ATOM 2023 N N . ALA A 1 277 ? 9.106 -7.934 -16.979 1.00 97.50 277 ALA A N 1
ATOM 2024 C CA . ALA A 1 277 ? 8.667 -7.368 -15.706 1.00 97.50 277 ALA A CA 1
ATOM 2025 C C . ALA A 1 277 ? 7.128 -7.347 -15.579 1.00 97.50 277 ALA A C 1
ATOM 2027 O O . ALA A 1 277 ? 6.585 -7.730 -14.541 1.00 97.50 277 ALA A O 1
ATOM 2028 N N . LYS A 1 278 ? 6.398 -6.985 -16.646 1.00 96.31 278 LYS A N 1
ATOM 2029 C CA . LYS A 1 278 ? 4.924 -7.085 -16.675 1.00 96.31 278 LYS A CA 1
ATOM 2030 C C . LYS A 1 278 ? 4.426 -8.524 -16.547 1.00 96.31 278 LYS A C 1
ATOM 2032 O O . LYS A 1 278 ? 3.431 -8.771 -15.865 1.00 96.31 278 LYS A O 1
ATOM 2037 N N . GLY A 1 279 ? 5.106 -9.477 -17.180 1.00 96.31 279 GLY A N 1
ATOM 2038 C CA . GLY A 1 279 ? 4.818 -10.904 -17.037 1.00 96.31 279 GLY A CA 1
ATOM 2039 C C . GLY A 1 279 ? 4.897 -11.377 -15.583 1.00 96.31 279 GLY A C 1
ATOM 2040 O O . GLY A 1 279 ? 3.957 -12.006 -15.091 1.00 96.31 279 GLY A O 1
ATOM 2041 N N . GLU A 1 280 ? 5.973 -11.013 -14.885 1.00 97.75 280 GLU A N 1
ATOM 2042 C CA . GLU A 1 280 ? 6.198 -11.344 -13.470 1.00 97.75 280 GLU A CA 1
ATOM 2043 C C . GLU A 1 280 ? 5.166 -10.687 -12.548 1.00 97.75 280 GLU A C 1
ATOM 2045 O O . GLU A 1 280 ? 4.586 -11.340 -11.671 1.00 97.75 280 GLU A O 1
ATOM 2050 N N . ALA A 1 281 ? 4.864 -9.409 -12.784 1.00 97.12 281 ALA A N 1
ATOM 2051 C CA . ALA A 1 281 ? 3.839 -8.696 -12.034 1.00 97.12 281 ALA A CA 1
ATOM 2052 C C . ALA A 1 281 ? 2.456 -9.317 -12.214 1.00 97.12 281 ALA A C 1
ATOM 2054 O O . ALA A 1 281 ? 1.739 -9.510 -11.237 1.00 97.12 281 ALA A O 1
ATOM 2055 N N . LYS A 1 282 ? 2.088 -9.690 -13.444 1.00 94.75 282 LYS A N 1
ATOM 2056 C CA . LYS A 1 282 ? 0.809 -10.343 -13.737 1.00 94.75 282 LYS A CA 1
ATOM 2057 C C . LYS A 1 282 ? 0.639 -11.650 -12.964 1.00 94.75 282 LYS A C 1
ATOM 2059 O O . LYS A 1 282 ? -0.433 -11.893 -12.415 1.00 94.75 282 LYS A O 1
ATOM 2064 N N . GLN A 1 283 ? 1.656 -12.510 -12.958 1.00 94.75 283 GLN A N 1
ATOM 2065 C CA . GLN A 1 283 ? 1.578 -13.788 -12.243 1.00 94.75 283 GLN A CA 1
ATOM 2066 C C . GLN A 1 283 ? 1.474 -13.564 -10.735 1.00 94.75 283 GLN A C 1
ATOM 2068 O O . GLN A 1 283 ? 0.643 -14.174 -10.068 1.00 94.75 283 GLN A O 1
ATOM 2073 N N . SER A 1 284 ? 2.261 -12.629 -10.214 1.00 96.94 284 SER A N 1
ATOM 2074 C CA . SER A 1 284 ? 2.320 -12.356 -8.777 1.00 96.94 284 SER A CA 1
ATOM 2075 C C . SER A 1 284 ? 1.086 -11.631 -8.268 1.00 96.94 284 SER A C 1
ATOM 2077 O O . SER A 1 284 ? 0.657 -11.872 -7.147 1.00 96.94 284 SER A O 1
ATOM 2079 N N . TYR A 1 285 ? 0.455 -10.820 -9.116 1.00 95.12 285 TYR A N 1
ATOM 2080 C CA . TYR A 1 285 ? -0.857 -10.244 -8.860 1.00 95.12 285 TYR A CA 1
ATOM 2081 C C . TYR A 1 285 ? -1.902 -11.316 -8.566 1.00 95.12 285 TYR A C 1
ATOM 2083 O O . TYR A 1 285 ? -2.646 -11.201 -7.595 1.00 95.12 285 TYR A O 1
ATOM 2091 N N . ILE A 1 286 ? -1.929 -12.386 -9.363 1.00 92.12 286 ILE A N 1
ATOM 2092 C CA . ILE A 1 286 ? -2.829 -13.518 -9.120 1.00 92.12 286 ILE A CA 1
ATOM 2093 C C . ILE A 1 286 ? -2.495 -14.166 -7.771 1.00 92.12 286 ILE A C 1
ATOM 2095 O O . ILE A 1 286 ? -3.398 -14.387 -6.973 1.00 92.12 286 ILE A O 1
ATOM 2099 N N . THR A 1 287 ? -1.213 -14.408 -7.482 1.00 94.00 287 THR A N 1
ATOM 2100 C CA . THR A 1 287 ? -0.777 -14.988 -6.201 1.00 94.00 287 THR A CA 1
ATOM 2101 C C . THR A 1 287 ? -1.219 -14.150 -5.003 1.00 94.00 287 THR A C 1
ATOM 2103 O O . THR A 1 287 ? -1.916 -14.660 -4.130 1.00 94.00 287 THR A O 1
ATOM 2106 N N . GLY A 1 288 ? -0.876 -12.858 -4.971 1.00 95.38 288 GLY A N 1
ATOM 2107 C CA . GLY A 1 288 ? -1.217 -11.977 -3.851 1.00 95.38 288 GLY A CA 1
ATOM 2108 C C . GLY A 1 288 ? -2.727 -11.830 -3.655 1.00 95.38 288 GLY A C 1
ATOM 2109 O O . GLY A 1 288 ? -3.212 -11.754 -2.526 1.00 95.38 288 GLY A O 1
ATOM 2110 N N . ARG A 1 289 ? -3.491 -11.874 -4.750 1.00 91.00 289 ARG A N 1
ATOM 2111 C CA . ARG A 1 289 ? -4.954 -11.895 -4.711 1.00 91.00 289 ARG A CA 1
ATOM 2112 C C . ARG A 1 289 ? -5.507 -13.182 -4.096 1.00 91.00 289 ARG A C 1
ATOM 2114 O O . ARG A 1 289 ? -6.389 -13.110 -3.245 1.00 91.00 289 ARG A O 1
ATOM 2121 N N . GLU A 1 290 ? -5.013 -14.349 -4.500 1.00 90.88 290 GLU A N 1
ATOM 2122 C CA . GLU A 1 290 ? -5.469 -15.638 -3.955 1.00 90.88 290 GLU A CA 1
ATOM 2123 C C . GLU A 1 290 ? -5.076 -15.823 -2.482 1.00 90.88 290 GLU A C 1
ATOM 2125 O O . GLU A 1 290 ? -5.865 -16.341 -1.687 1.00 90.88 290 GLU A O 1
ATOM 2130 N N . GLU A 1 291 ? -3.895 -15.347 -2.082 1.00 93.00 291 GLU A N 1
ATOM 2131 C CA . GLU A 1 291 ? -3.491 -15.288 -0.672 1.00 93.00 291 GLU A CA 1
ATOM 2132 C C . GLU A 1 291 ? -4.449 -14.411 0.140 1.00 93.00 291 GLU A C 1
ATOM 2134 O O . GLU A 1 291 ? -4.905 -14.807 1.214 1.00 93.00 291 GLU A O 1
ATOM 2139 N N . ALA A 1 292 ? -4.826 -13.249 -0.399 1.00 93.56 292 ALA A N 1
ATOM 2140 C CA . ALA A 1 292 ? -5.778 -12.366 0.254 1.00 93.56 292 ALA A CA 1
ATOM 2141 C C . ALA A 1 292 ? -7.185 -12.954 0.333 1.00 93.56 292 ALA A C 1
ATOM 2143 O O . ALA A 1 292 ? -7.795 -12.924 1.400 1.00 93.56 292 ALA A O 1
ATOM 2144 N N . TYR A 1 293 ? -7.681 -13.589 -0.727 1.00 89.38 293 TYR A N 1
ATOM 2145 C CA . TYR A 1 293 ? -8.931 -14.336 -0.635 1.00 89.38 293 TYR A CA 1
ATOM 2146 C C . TYR A 1 293 ? -8.858 -15.471 0.379 1.00 89.38 293 TYR A C 1
ATOM 2148 O O . TYR A 1 293 ? -9.839 -15.704 1.075 1.00 89.38 293 TYR A O 1
ATOM 2156 N N . SER A 1 294 ? -7.722 -16.150 0.514 1.00 90.50 294 SER A N 1
ATOM 2157 C CA . SER A 1 294 ? -7.551 -17.179 1.543 1.00 90.50 294 SER A CA 1
ATOM 2158 C C . SER A 1 294 ? -7.615 -16.580 2.950 1.00 90.50 294 SER A C 1
ATOM 2160 O O . SER A 1 294 ? -8.273 -17.150 3.814 1.00 90.50 294 SER A O 1
ATOM 2162 N N . ALA A 1 295 ? -7.016 -15.406 3.172 1.00 91.62 295 ALA A N 1
ATOM 2163 C CA . ALA A 1 295 ? -7.062 -14.712 4.459 1.00 91.62 295 ALA A CA 1
ATOM 2164 C C . ALA A 1 295 ? -8.470 -14.196 4.823 1.00 91.62 295 ALA A C 1
ATOM 2166 O O . ALA A 1 295 ? -8.845 -14.255 5.997 1.00 91.62 295 ALA A O 1
ATOM 2167 N N . LEU A 1 296 ? -9.232 -13.711 3.832 1.00 88.62 296 LEU A N 1
ATOM 2168 C CA . LEU A 1 296 ? -10.546 -13.073 4.008 1.00 88.62 296 LEU A CA 1
ATOM 2169 C C . LEU A 1 296 ? -11.725 -14.071 3.962 1.00 88.62 296 LEU A C 1
ATOM 2171 O O . LEU A 1 296 ? -12.676 -13.949 4.728 1.00 88.62 296 LEU A O 1
ATOM 2175 N N . ARG A 1 297 ? -11.660 -15.120 3.128 1.00 70.94 297 ARG A N 1
ATOM 2176 C CA . ARG A 1 297 ? -12.751 -16.103 2.928 1.00 70.94 297 ARG A CA 1
ATOM 2177 C C . ARG A 1 297 ? -12.801 -17.231 3.961 1.00 70.94 297 ARG A C 1
ATOM 2179 O O . ARG A 1 297 ? -13.577 -18.170 3.786 1.00 70.94 297 ARG A O 1
ATOM 2186 N N . THR A 1 298 ? -12.022 -17.178 5.041 1.00 53.41 298 THR A N 1
ATOM 2187 C CA . THR A 1 298 ? -12.106 -18.183 6.125 1.00 53.41 298 THR A CA 1
ATOM 2188 C C . THR A 1 298 ? -13.474 -18.218 6.822 1.00 53.41 298 THR A C 1
ATOM 2190 O O . THR A 1 298 ? -13.736 -19.134 7.599 1.00 53.41 298 THR A O 1
ATOM 2193 N N . ARG A 1 299 ? -14.397 -17.304 6.489 1.00 43.06 299 ARG A N 1
ATOM 2194 C CA . ARG A 1 299 ? -15.824 -17.417 6.809 1.00 43.06 299 ARG A CA 1
ATOM 2195 C C . ARG A 1 299 ? -16.580 -18.249 5.761 1.00 43.06 299 ARG A C 1
ATOM 2197 O O . ARG A 1 299 ? -17.054 -17.730 4.751 1.00 43.06 299 ARG A O 1
ATOM 2204 N N . LYS A 1 300 ? -16.755 -19.539 6.052 1.00 34.38 300 LYS A N 1
ATOM 2205 C CA . LYS A 1 300 ? -17.964 -20.303 5.704 1.00 34.38 300 LYS A CA 1
ATOM 2206 C C . LYS A 1 300 ? -18.408 -21.130 6.898 1.00 34.38 300 LYS A C 1
ATOM 2208 O O . LYS A 1 300 ? -17.552 -21.858 7.443 1.00 34.38 300 LYS A O 1
#

Radius of gyration: 18.34 Å; chains: 1; bounding box: 54×39×46 Å